Protein AF-A0A7S2JBZ0-F1 (afdb_monomer_lite)

Organism: NCBI:txid156173

Foldseek 3Di:
DVVQLVCLLPDDLQDQDFQQQFDQQPDAQFRAHPPPGRDRLCVQWWDTQDSDPDPPDPPDDDDDPDDDPDDDDVCLQLQVCQVCPPPPVNLVVLQSSLVSCVNGTDTDNVLLVVLCVPLLVVQLVFQEEEEEAEADEQVVLCSFNNSDGDDLVLSLLLVVLVQVVSCVVVVHHHAAYEYDYQAPCNVVSVCVSAVDPPHHHYDYDPPAHHFNFYADPVRHTGGLRGDDPPHPRHCYSVVVSSLLSSLCSNLSHQEYEYTRDPSVSSSCSNHSNHHYDYSVVSSPPDDPPPPDPPDDDDDDDDDDDDDDCVVVVVVVVVDDDDDDDDPVPDDPDPPDDDPDDD

pLDDT: mean 78.39, std 23.47, range [25.41, 98.88]

Secondary structure (DSSP, 8-state):
-HHHHHHHHHS-TT-------B--S--SSS----S-TT-BHHHHHB------TT----S-PPPPS---S----GGGSHHHHHHHTT-HHHHHHHHHHHHHHHHH--B--HHHHHHIIIIIHHHHHS-EEEEEEPPP-HHHHHTSTTS----HHHHHHHHHHHHHHHHHHHTS---EEEEEESBSSHHHHHHHHH-SSSSPEEEE-TT---B--SB-TTS-B--TTS-BTTB-----HHHHHHHHHHHHHHHTSSEEEE-S-HHHHHHHHH-TTSEEEEHHHHHSS--S-S------------------THHHHHHHHTSS------TT---S---PPP----

Sequence (342 aa):
FLVVLDTLLMAPPETEVQVDWRLFGNEGHFGYRPAMPGECVWRSLFAPVVRRPDDTSPSDPEPPAYVNVERFNMLLAPRFRWLARGSASIEAQRADYHHVFTTHVRVIHPGIEEALHGLGGTLRAGLSLGVHKRVWNPGTAEYQGSRSLPTCEGYIEAARRAIKRLEARCARKVTNLFLATDDAAAPAAFQRAFGGTDGPRLHVRPNVSRATGGLNADGTLNEVHVASPHNPYTCGLQGAVDVVADALLLAACTALVHADSNVTSAASYANPKLEMMHVVDLLAVDPPSVGSAVACLPSHQESVLASSPLASAAAAVAARSAVRLPAWYVQPGYMAGERDGG

Structure (mmCIF, N/CA/C/O backbone):
data_AF-A0A7S2JBZ0-F1
#
_entry.id   AF-A0A7S2JBZ0-F1
#
loop_
_atom_site.group_PDB
_atom_site.id
_atom_site.type_symbol
_atom_site.label_atom_id
_atom_site.label_alt_id
_atom_site.label_comp_id
_atom_site.label_asym_id
_atom_site.label_entity_id
_atom_site.label_seq_id
_atom_site.pdbx_PDB_ins_code
_atom_site.Cartn_x
_atom_site.Cartn_y
_atom_site.Cartn_z
_atom_site.occupancy
_atom_site.B_iso_or_equiv
_atom_site.auth_seq_id
_atom_site.auth_comp_id
_atom_site.auth_asym_id
_atom_site.auth_atom_id
_atom_site.pdbx_PDB_model_num
ATOM 1 N N . PHE A 1 1 ? 4.702 -3.026 -11.424 1.00 85.81 1 PHE A N 1
ATOM 2 C CA . PHE A 1 1 ? 3.574 -3.836 -10.901 1.00 85.81 1 PHE A CA 1
ATOM 3 C C . PHE A 1 1 ? 2.222 -3.441 -11.503 1.00 85.81 1 PHE A C 1
ATOM 5 O O . PHE A 1 1 ? 1.720 -4.199 -12.315 1.00 85.81 1 PHE A O 1
ATOM 12 N N . LEU A 1 2 ? 1.638 -2.274 -11.183 1.00 89.12 2 LEU A N 1
ATOM 13 C CA . LEU A 1 2 ? 0.292 -1.904 -11.676 1.00 89.12 2 LEU A CA 1
ATOM 14 C C . LEU A 1 2 ? 0.176 -1.884 -13.211 1.00 89.12 2 LEU A C 1
ATOM 16 O O . LEU A 1 2 ? -0.799 -2.387 -13.751 1.00 89.12 2 LEU A O 1
ATOM 20 N N . VAL A 1 3 ? 1.202 -1.388 -13.912 1.00 87.06 3 VAL A N 1
ATOM 21 C CA . VAL A 1 3 ? 1.268 -1.413 -15.388 1.00 87.06 3 VAL A CA 1
ATOM 22 C C . VAL A 1 3 ? 1.256 -2.842 -15.947 1.00 87.06 3 VAL A C 1
ATOM 24 O O . VAL A 1 3 ? 0.674 -3.089 -17.000 1.00 87.06 3 VAL A O 1
ATOM 27 N N . VAL A 1 4 ? 1.852 -3.803 -15.232 1.00 88.38 4 VAL A N 1
ATOM 28 C CA . VAL A 1 4 ? 1.833 -5.218 -15.634 1.00 88.38 4 VAL A CA 1
ATOM 29 C C . VAL A 1 4 ? 0.419 -5.775 -15.510 1.00 88.38 4 VAL A C 1
ATOM 31 O O . VAL A 1 4 ? -0.061 -6.395 -16.451 1.00 88.38 4 VAL A O 1
ATOM 34 N N . LEU A 1 5 ? -0.280 -5.493 -14.403 1.00 91.25 5 LEU A N 1
ATOM 35 C CA . LEU A 1 5 ? -1.684 -5.886 -14.249 1.00 91.25 5 LEU A CA 1
ATOM 36 C C . LEU A 1 5 ? -2.570 -5.270 -15.340 1.00 91.25 5 LEU A C 1
ATOM 38 O O . LEU A 1 5 ? -3.409 -5.964 -15.900 1.00 91.25 5 LEU A O 1
ATOM 42 N N . ASP A 1 6 ? -2.357 -3.996 -15.679 1.00 90.75 6 ASP A N 1
ATOM 43 C CA . ASP A 1 6 ? -3.087 -3.318 -16.759 1.00 90.75 6 ASP A CA 1
ATOM 44 C C . ASP A 1 6 ? -2.832 -3.932 -18.131 1.00 90.75 6 ASP A C 1
ATOM 46 O O . ASP A 1 6 ? -3.761 -4.155 -18.904 1.00 90.75 6 ASP A O 1
ATOM 50 N N . THR A 1 7 ? -1.574 -4.259 -18.415 1.00 88.62 7 THR A N 1
ATOM 51 C CA . THR A 1 7 ? -1.201 -4.916 -19.666 1.00 88.62 7 THR A CA 1
ATOM 52 C C . THR A 1 7 ? -1.840 -6.297 -19.759 1.00 88.62 7 THR A C 1
ATOM 54 O O . THR A 1 7 ? -2.438 -6.620 -20.780 1.00 88.62 7 THR A O 1
ATOM 57 N N . LEU A 1 8 ? -1.783 -7.088 -18.685 1.00 89.69 8 LEU A N 1
ATOM 58 C CA . LEU A 1 8 ? -2.356 -8.434 -18.649 1.00 89.69 8 LEU A CA 1
ATOM 59 C C . LEU A 1 8 ? -3.883 -8.446 -18.740 1.00 89.69 8 LEU A C 1
ATOM 61 O O . LEU A 1 8 ? -4.427 -9.349 -19.367 1.00 89.69 8 LEU A O 1
ATOM 65 N N . LEU A 1 9 ? -4.557 -7.464 -18.132 1.00 91.19 9 LEU A N 1
ATOM 66 C CA . LEU A 1 9 ? -6.014 -7.322 -18.201 1.00 91.19 9 LEU A CA 1
ATOM 67 C C . LEU A 1 9 ? -6.499 -7.061 -19.632 1.00 91.19 9 LEU A C 1
ATOM 69 O O . LEU A 1 9 ? -7.588 -7.480 -20.010 1.00 91.19 9 LEU A O 1
ATOM 73 N N . MET A 1 10 ? -5.695 -6.346 -20.415 1.00 89.06 10 MET A N 1
ATOM 74 C CA . MET A 1 10 ? -6.067 -5.875 -21.749 1.00 89.06 10 MET A CA 1
ATOM 75 C C . MET A 1 10 ? -5.518 -6.758 -22.871 1.00 89.06 10 MET A C 1
ATOM 77 O O . MET A 1 10 ? -5.966 -6.641 -24.010 1.00 89.06 10 MET A O 1
ATOM 81 N N . ALA A 1 11 ? -4.538 -7.606 -22.568 1.00 87.31 11 ALA A N 1
ATOM 82 C CA . ALA A 1 11 ? -3.983 -8.560 -23.511 1.00 87.31 11 ALA A CA 1
ATOM 83 C C . ALA A 1 11 ? -4.939 -9.753 -23.700 1.00 87.31 11 ALA A C 1
ATOM 85 O O . ALA A 1 11 ? -5.449 -10.277 -22.703 1.00 87.31 11 ALA A O 1
ATOM 86 N N . PRO A 1 12 ? -5.139 -10.240 -24.940 1.00 86.38 12 PRO A N 1
ATOM 87 C CA . PRO A 1 12 ? -5.837 -11.500 -25.183 1.00 86.38 12 PRO A CA 1
ATOM 88 C C . PRO A 1 12 ? -5.267 -12.644 -24.320 1.00 86.38 12 PRO A C 1
ATOM 90 O O . PRO A 1 12 ? -4.052 -12.658 -24.091 1.00 86.38 12 PRO A O 1
ATOM 93 N N . PRO A 1 13 ? -6.082 -13.594 -23.823 1.00 80.44 13 PRO A N 1
ATOM 94 C CA . PRO A 1 13 ? -5.632 -14.662 -22.920 1.00 80.44 13 PRO A CA 1
ATOM 95 C C . PRO A 1 13 ? -4.454 -15.497 -23.440 1.00 80.44 13 PRO A C 1
ATOM 97 O O . PRO A 1 13 ? -3.622 -15.945 -22.662 1.00 80.44 13 PRO A O 1
ATOM 100 N N . GLU A 1 14 ? -4.355 -15.675 -24.750 1.00 79.56 14 GLU A N 1
ATOM 101 C CA . GLU A 1 14 ? -3.305 -16.415 -25.449 1.00 79.56 14 GLU A CA 1
ATOM 102 C C . GLU A 1 14 ? -1.998 -15.626 -25.626 1.00 79.56 14 GLU A C 1
ATOM 104 O O . GLU A 1 14 ? -0.985 -16.194 -26.028 1.00 79.56 14 GLU A O 1
ATOM 109 N N . THR A 1 15 ? -2.006 -14.323 -25.327 1.00 82.50 15 THR A N 1
ATOM 110 C CA . THR A 1 15 ? -0.831 -13.461 -25.498 1.00 82.50 15 THR A CA 1
ATOM 111 C C . THR A 1 15 ? 0.235 -13.816 -24.475 1.00 82.50 15 THR A C 1
ATOM 113 O O . THR A 1 15 ? -0.013 -13.765 -23.267 1.00 82.50 15 THR A O 1
ATOM 116 N N . GLU A 1 16 ? 1.430 -14.131 -24.961 1.00 79.12 16 GLU A N 1
ATOM 117 C CA . GLU A 1 16 ? 2.622 -14.284 -24.138 1.00 79.12 16 GLU A CA 1
ATOM 118 C C . GLU A 1 16 ? 3.106 -12.907 -23.673 1.00 79.12 16 GLU A C 1
ATOM 120 O O . GLU A 1 16 ? 3.222 -11.973 -24.468 1.00 79.12 16 GLU A O 1
ATOM 125 N N . VAL A 1 17 ? 3.343 -12.754 -22.368 1.00 82.00 17 VAL A N 1
ATOM 126 C CA . VAL A 1 17 ? 3.736 -11.471 -21.778 1.00 82.00 17 VAL A CA 1
ATOM 127 C C . VAL A 1 17 ? 5.053 -11.634 -21.045 1.00 82.00 17 VAL A C 1
ATOM 129 O O . VAL A 1 17 ? 5.121 -12.238 -19.976 1.00 82.00 17 VAL A O 1
ATOM 132 N N . GLN A 1 18 ? 6.094 -11.012 -21.587 1.00 81.38 18 GLN A N 1
ATOM 133 C CA . GLN A 1 18 ? 7.369 -10.864 -20.906 1.00 81.38 18 GLN A CA 1
ATOM 134 C C . GLN A 1 18 ? 7.400 -9.540 -20.142 1.00 81.38 18 GLN A C 1
ATOM 136 O O . GLN A 1 18 ? 7.164 -8.470 -20.701 1.00 81.38 18 GLN A O 1
ATOM 141 N N . VAL A 1 19 ? 7.731 -9.606 -18.852 1.00 82.25 19 VAL A N 1
ATOM 142 C CA . VAL A 1 19 ? 7.983 -8.411 -18.041 1.00 82.25 19 VAL A CA 1
ATOM 143 C C . VAL A 1 19 ? 9.483 -8.191 -17.954 1.00 82.25 19 VAL A C 1
ATOM 145 O O . VAL A 1 19 ? 10.186 -8.966 -17.302 1.00 82.25 19 VAL A O 1
ATOM 148 N N . ASP A 1 20 ? 9.958 -7.123 -18.590 1.00 77.19 20 ASP A N 1
ATOM 149 C CA . ASP A 1 20 ? 11.357 -6.703 -18.534 1.00 77.19 20 ASP A CA 1
ATOM 150 C C . ASP A 1 20 ? 11.499 -5.394 -17.751 1.00 77.19 20 ASP A C 1
ATOM 152 O O . ASP A 1 20 ? 11.712 -4.316 -18.299 1.00 77.19 20 ASP A O 1
ATOM 156 N N . TRP A 1 21 ? 11.317 -5.477 -16.431 1.00 79.44 21 TRP A N 1
ATOM 157 C CA . TRP A 1 21 ? 11.507 -4.334 -15.538 1.00 79.44 21 TRP A CA 1
ATOM 158 C C . TRP A 1 21 ? 12.975 -4.238 -15.125 1.00 79.44 21 TRP A C 1
ATOM 160 O O . TRP A 1 21 ? 13.336 -4.606 -14.005 1.00 79.44 21 TRP A O 1
ATOM 170 N N . ARG A 1 22 ? 13.820 -3.789 -16.054 1.00 76.12 22 ARG A N 1
ATOM 171 C CA . ARG A 1 22 ? 15.253 -3.606 -15.807 1.00 76.12 22 ARG A CA 1
ATOM 172 C C . ARG A 1 22 ? 15.562 -2.261 -15.185 1.00 76.12 22 ARG A C 1
ATOM 174 O O . ARG A 1 22 ? 14.912 -1.266 -15.492 1.00 76.12 22 ARG A O 1
ATOM 181 N N . LEU A 1 23 ? 16.586 -2.273 -14.342 1.00 70.62 23 LEU A N 1
ATOM 182 C CA . LEU A 1 23 ? 17.181 -1.070 -13.788 1.00 70.62 23 LEU A CA 1
ATOM 183 C C . LEU A 1 23 ? 18.272 -0.550 -14.726 1.00 70.62 23 LEU A C 1
ATOM 185 O O . LEU A 1 23 ? 19.221 -1.270 -15.053 1.00 70.62 23 LEU A O 1
ATOM 189 N N . PHE A 1 24 ? 18.114 0.694 -15.159 1.00 66.81 24 PHE A N 1
ATOM 190 C CA . PHE A 1 24 ? 19.025 1.441 -16.022 1.00 66.81 24 PHE A CA 1
ATOM 191 C C . PHE A 1 24 ? 19.959 2.358 -15.218 1.00 66.81 24 PHE A C 1
ATOM 193 O O . PHE A 1 24 ? 20.985 2.788 -15.742 1.00 66.81 24 PHE A O 1
ATOM 200 N N . GLY A 1 25 ? 19.637 2.639 -13.949 1.00 64.50 25 GLY A N 1
ATOM 201 C CA . GLY A 1 25 ? 20.450 3.459 -13.043 1.00 64.50 25 GLY A CA 1
ATOM 202 C C . GLY A 1 25 ? 20.354 4.967 -13.298 1.00 64.50 25 GLY A C 1
ATOM 203 O O . GLY A 1 25 ? 21.068 5.744 -12.665 1.00 64.50 25 GLY A O 1
ATOM 204 N N . ASN A 1 26 ? 19.492 5.387 -14.225 1.00 64.69 26 ASN A N 1
ATOM 205 C CA . ASN A 1 26 ? 19.212 6.781 -14.572 1.00 64.69 26 ASN A CA 1
ATOM 206 C C . ASN A 1 26 ? 17.720 7.137 -14.413 1.00 64.69 26 ASN A C 1
ATOM 208 O O . ASN A 1 26 ? 17.249 8.130 -14.968 1.00 64.69 26 ASN A O 1
ATOM 212 N N . GLU A 1 27 ? 16.953 6.322 -13.691 1.00 66.25 27 GLU A N 1
ATOM 213 C CA . GLU A 1 27 ? 15.527 6.539 -13.488 1.00 66.25 27 GLU A CA 1
ATOM 214 C C . GLU A 1 27 ? 15.280 7.817 -12.667 1.00 66.25 27 GLU A C 1
ATOM 216 O O . GLU A 1 27 ? 15.585 7.884 -11.477 1.00 66.25 27 GLU A O 1
ATOM 221 N N . GLY A 1 28 ? 14.684 8.843 -13.285 1.00 54.78 28 GLY A N 1
ATOM 222 C CA . GLY A 1 28 ? 14.530 10.167 -12.663 1.00 54.78 28 GLY A CA 1
ATOM 223 C C . GLY A 1 28 ? 13.545 10.243 -11.486 1.00 54.78 28 GLY A C 1
ATOM 224 O O . GLY A 1 28 ? 13.716 11.069 -10.594 1.00 54.78 28 GLY A O 1
ATOM 225 N N . HIS A 1 29 ? 12.523 9.381 -11.452 1.00 55.06 29 HIS A N 1
ATOM 226 C CA . HIS A 1 29 ? 11.473 9.405 -10.415 1.00 55.06 29 HIS A CA 1
ATOM 227 C C . HIS A 1 29 ? 11.507 8.211 -9.448 1.00 55.06 29 HIS A C 1
ATOM 229 O O . HIS A 1 29 ? 10.838 8.239 -8.418 1.00 55.06 29 HIS A O 1
ATOM 235 N N . PHE A 1 30 ? 12.300 7.187 -9.763 1.00 56.38 30 PHE A N 1
ATOM 236 C CA . PHE A 1 30 ? 12.549 6.013 -8.928 1.00 56.38 30 PHE A CA 1
ATOM 237 C C . PHE A 1 30 ? 14.012 5.642 -9.095 1.00 56.38 30 PHE A C 1
ATOM 239 O O . PHE A 1 30 ? 14.325 4.690 -9.791 1.00 56.38 30 PHE A O 1
ATOM 246 N N . GLY A 1 31 ? 14.908 6.443 -8.525 1.00 48.38 31 GLY A N 1
ATOM 247 C CA . GLY A 1 31 ? 16.336 6.224 -8.698 1.00 48.38 31 GLY A CA 1
ATOM 248 C C . GLY A 1 31 ? 16.747 4.968 -7.952 1.00 48.38 31 GLY A C 1
ATOM 249 O O . GLY A 1 31 ? 16.855 4.984 -6.719 1.00 48.38 31 GLY A O 1
ATOM 250 N N . TYR A 1 32 ? 16.957 3.883 -8.691 1.00 51.44 32 TYR A N 1
ATOM 251 C CA . TYR A 1 32 ? 17.632 2.733 -8.139 1.00 51.44 32 TYR A CA 1
ATOM 252 C C . TYR A 1 32 ? 19.119 3.073 -8.071 1.00 51.44 32 TYR A C 1
ATOM 254 O O . TYR A 1 32 ? 19.666 3.670 -8.997 1.00 51.44 32 TYR A O 1
ATOM 262 N N . ARG A 1 33 ? 19.795 2.769 -6.949 1.00 49.59 33 ARG A N 1
ATOM 263 C CA . ARG A 1 33 ? 21.274 2.821 -6.892 1.00 49.59 33 ARG A CA 1
ATOM 264 C C . ARG A 1 33 ? 21.824 1.975 -8.054 1.00 49.59 33 ARG A C 1
ATOM 266 O O . ARG A 1 33 ? 21.036 1.299 -8.713 1.00 49.59 33 ARG A O 1
ATOM 273 N N . PRO A 1 34 ? 23.142 1.884 -8.287 1.00 46.97 34 PRO A N 1
ATOM 274 C CA . PRO A 1 34 ? 23.646 0.852 -9.175 1.00 46.97 34 PRO A CA 1
ATOM 275 C C . PRO A 1 34 ? 23.464 -0.525 -8.495 1.00 46.97 34 PRO A C 1
ATOM 277 O O . PRO A 1 34 ? 24.422 -1.175 -8.097 1.00 46.97 34 PRO A O 1
ATOM 280 N N . ALA A 1 35 ? 22.215 -0.980 -8.325 1.00 45.66 35 ALA A N 1
ATOM 281 C CA . ALA A 1 35 ? 21.846 -2.337 -8.656 1.00 45.66 35 ALA A CA 1
ATOM 282 C C . ALA A 1 35 ? 22.480 -2.593 -10.016 1.00 45.66 35 ALA A C 1
ATOM 284 O O . ALA A 1 35 ? 22.414 -1.724 -10.890 1.00 45.66 35 ALA A O 1
ATOM 285 N N . MET A 1 36 ? 23.200 -3.705 -10.132 1.00 53.19 36 MET A N 1
ATOM 286 C CA . MET A 1 36 ? 23.997 -3.999 -11.315 1.00 53.19 36 MET A CA 1
ATOM 287 C C . MET A 1 36 ? 23.143 -3.716 -12.558 1.00 53.19 36 MET A C 1
ATOM 289 O O . MET A 1 36 ? 22.090 -4.349 -12.690 1.00 53.19 36 MET A O 1
ATOM 293 N N . PRO A 1 37 ? 23.516 -2.724 -13.396 1.00 60.84 37 PRO A N 1
ATOM 294 C CA . PRO A 1 37 ? 22.736 -2.366 -14.568 1.00 60.84 37 PRO A CA 1
ATOM 295 C C . PRO A 1 37 ? 22.295 -3.627 -15.306 1.00 60.84 37 PRO A C 1
ATOM 297 O O . PRO A 1 37 ? 23.109 -4.512 -15.572 1.00 60.84 37 PRO A O 1
ATOM 300 N N . GLY A 1 38 ? 20.994 -3.737 -15.569 1.00 65.88 38 GLY A N 1
ATOM 301 C CA . GLY A 1 38 ? 20.408 -4.915 -16.202 1.00 65.88 38 GLY A CA 1
ATOM 302 C C . GLY A 1 38 ? 19.734 -5.932 -15.275 1.00 65.88 38 GLY A C 1
ATOM 303 O O . GLY A 1 38 ? 19.131 -6.865 -15.808 1.00 65.88 38 GLY A O 1
ATOM 304 N N . GLU A 1 39 ? 19.739 -5.780 -13.944 1.00 73.25 39 GLU A N 1
ATOM 305 C CA . GLU A 1 39 ? 18.887 -6.617 -13.080 1.00 73.25 39 GLU A CA 1
ATOM 306 C C . GLU A 1 39 ? 17.396 -6.351 -13.361 1.00 73.25 39 GLU A C 1
ATOM 308 O O . GLU A 1 39 ? 16.948 -5.203 -13.383 1.00 73.25 39 GLU A O 1
ATOM 313 N N . CYS A 1 40 ? 16.615 -7.415 -13.577 1.00 81.38 40 CYS A N 1
ATOM 314 C CA . CYS A 1 40 ? 15.173 -7.325 -13.788 1.00 81.38 40 CYS A CA 1
ATOM 315 C C . CYS A 1 40 ? 14.426 -7.484 -12.457 1.00 81.38 40 CYS A C 1
ATOM 317 O O . CYS A 1 40 ? 14.176 -8.610 -12.021 1.00 81.38 40 CYS A O 1
ATOM 319 N N . VAL A 1 41 ? 13.972 -6.373 -11.869 1.00 84.75 41 VAL A N 1
ATOM 320 C CA . VAL A 1 41 ? 13.270 -6.330 -10.572 1.00 84.75 41 VAL A CA 1
ATOM 321 C C . VAL A 1 41 ? 12.086 -7.292 -10.531 1.00 84.75 41 VAL A C 1
ATOM 323 O O . VAL A 1 41 ? 11.860 -7.952 -9.523 1.00 84.75 41 VAL A O 1
ATOM 326 N N . TRP A 1 42 ? 11.338 -7.428 -11.633 1.00 87.81 42 TRP A N 1
ATOM 327 C CA . TRP A 1 42 ? 10.213 -8.367 -11.685 1.00 87.81 42 TRP A CA 1
ATOM 328 C C . TRP A 1 42 ? 10.640 -9.806 -11.388 1.00 87.81 42 TRP A C 1
ATOM 330 O O . TRP A 1 42 ? 10.012 -10.457 -10.561 1.00 87.81 42 TRP A O 1
ATOM 340 N N . ARG A 1 43 ? 11.717 -10.283 -12.023 1.00 88.00 43 ARG A N 1
ATOM 341 C CA . ARG A 1 43 ? 12.207 -11.662 -11.885 1.00 88.00 43 ARG A CA 1
ATOM 342 C C . ARG A 1 43 ? 12.789 -11.930 -10.499 1.00 88.00 43 ARG A C 1
ATOM 344 O O . ARG A 1 43 ? 12.798 -13.074 -10.070 1.00 88.00 43 ARG A O 1
ATOM 351 N N . SER A 1 44 ? 13.233 -10.889 -9.797 1.00 89.31 44 SER A N 1
ATOM 352 C CA . SER A 1 44 ? 13.687 -10.998 -8.409 1.00 89.31 44 SER A CA 1
ATOM 353 C C . SER A 1 44 ? 12.517 -11.092 -7.414 1.00 89.31 44 SER A C 1
ATOM 355 O O . SER A 1 44 ? 12.704 -11.561 -6.296 1.00 89.31 44 SER A O 1
ATOM 357 N N . LEU A 1 45 ? 11.307 -10.656 -7.791 1.00 92.50 45 LEU A N 1
ATOM 358 C CA . LEU A 1 45 ? 10.149 -10.569 -6.888 1.00 92.50 45 LEU A CA 1
ATOM 359 C C . LEU A 1 45 ? 9.055 -11.603 -7.177 1.00 92.50 45 LEU A C 1
ATOM 361 O O . LEU A 1 45 ? 8.399 -12.098 -6.254 1.00 92.50 45 LEU A O 1
ATOM 365 N N . PHE A 1 46 ? 8.846 -11.913 -8.454 1.00 93.00 46 PHE A N 1
ATOM 366 C CA . PHE A 1 46 ? 7.719 -12.688 -8.951 1.00 93.00 46 PHE A CA 1
ATOM 367 C C . PHE A 1 46 ? 8.176 -13.779 -9.915 1.00 93.00 46 PHE A C 1
ATOM 369 O O . PHE A 1 46 ? 9.158 -13.623 -10.643 1.00 93.00 46 PHE A O 1
ATOM 376 N N . ALA A 1 47 ? 7.409 -14.867 -9.968 1.00 90.44 47 ALA A N 1
ATOM 377 C CA . ALA A 1 47 ? 7.551 -15.850 -11.027 1.00 90.44 47 ALA A CA 1
ATOM 378 C C . ALA A 1 47 ? 7.336 -15.172 -12.396 1.00 90.44 47 ALA A C 1
ATOM 380 O O . ALA A 1 47 ? 6.586 -14.186 -12.493 1.00 90.44 47 ALA A O 1
ATOM 381 N N . PRO A 1 48 ? 7.964 -15.683 -13.470 1.00 84.31 48 PRO A N 1
ATOM 382 C CA . PRO A 1 48 ? 7.662 -15.219 -14.814 1.00 84.31 48 PRO A CA 1
ATOM 383 C C . PRO A 1 48 ? 6.160 -15.333 -15.093 1.00 84.31 48 PRO A C 1
ATOM 385 O O . PRO A 1 48 ? 5.494 -16.260 -14.622 1.00 84.31 48 PRO A O 1
ATOM 388 N N . VAL A 1 49 ? 5.622 -14.384 -15.859 1.00 81.19 49 VAL A N 1
ATOM 389 C CA . VAL A 1 49 ? 4.218 -14.422 -16.278 1.00 81.19 49 VAL A CA 1
ATOM 390 C C . VAL A 1 49 ? 4.093 -15.421 -17.427 1.00 81.19 49 VAL A C 1
ATOM 392 O O . VAL A 1 49 ? 3.997 -15.055 -18.591 1.00 81.19 49 VAL A O 1
ATOM 395 N N . VAL A 1 50 ? 4.175 -16.711 -17.107 1.00 63.88 50 VAL A N 1
ATOM 396 C CA . VAL A 1 50 ? 4.134 -17.773 -18.113 1.00 63.88 50 VAL A CA 1
ATOM 397 C C . VAL A 1 50 ? 2.683 -18.072 -18.474 1.00 63.88 50 VAL A C 1
ATOM 399 O O . VAL A 1 50 ? 1.873 -18.396 -17.603 1.00 63.88 50 VAL A O 1
ATOM 402 N N . ARG A 1 51 ? 2.354 -17.991 -19.767 1.00 57.50 51 ARG A N 1
ATOM 403 C CA . ARG A 1 51 ? 1.081 -18.491 -20.317 1.00 57.50 51 ARG A CA 1
ATOM 404 C C . ARG A 1 51 ? 1.232 -19.779 -21.146 1.00 57.50 51 ARG A C 1
ATOM 406 O O . ARG A 1 51 ? 0.237 -20.256 -21.682 1.00 57.50 51 ARG A O 1
ATOM 413 N N . ARG A 1 52 ? 2.430 -20.385 -21.212 1.00 47.31 52 ARG A N 1
ATOM 414 C CA . ARG A 1 52 ? 2.685 -21.674 -21.887 1.00 47.31 52 ARG A CA 1
ATOM 415 C C . ARG A 1 52 ? 3.163 -22.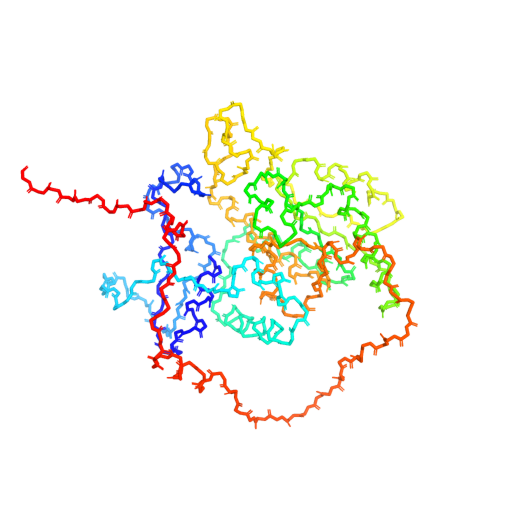782 -20.926 1.00 47.31 52 ARG A C 1
ATOM 417 O O . ARG A 1 52 ? 4.083 -22.542 -20.155 1.00 47.31 52 ARG A O 1
ATOM 424 N N . PRO A 1 53 ? 2.586 -23.997 -20.973 1.00 42.34 53 PRO A N 1
ATOM 425 C CA . PRO A 1 53 ? 2.984 -25.110 -20.100 1.00 42.34 53 PRO A CA 1
ATOM 426 C C . PRO A 1 53 ? 4.425 -25.624 -20.281 1.00 42.34 53 PRO A C 1
ATOM 428 O O . PRO A 1 53 ? 4.952 -26.214 -19.344 1.00 42.34 53 PRO A O 1
ATOM 431 N N . ASP A 1 54 ? 5.068 -25.376 -21.430 1.00 46.25 54 ASP A N 1
ATOM 432 C CA . ASP A 1 54 ? 6.282 -26.103 -21.855 1.00 46.25 54 ASP A CA 1
ATOM 433 C C . ASP A 1 54 ? 7.528 -25.219 -22.070 1.00 46.25 54 ASP A C 1
ATOM 435 O O . ASP A 1 54 ? 8.440 -25.575 -22.817 1.00 46.25 54 ASP A O 1
ATOM 439 N N . ASP A 1 55 ? 7.596 -24.051 -21.433 1.00 45.00 55 ASP A N 1
ATOM 440 C CA . ASP A 1 55 ? 8.654 -23.072 -21.705 1.00 45.00 55 ASP A CA 1
ATOM 441 C C . ASP A 1 55 ? 9.951 -23.358 -20.918 1.00 45.00 55 ASP A C 1
ATOM 443 O O . ASP A 1 55 ? 10.311 -22.681 -19.954 1.00 45.00 55 ASP A O 1
ATOM 447 N N . THR A 1 56 ? 10.637 -24.441 -21.297 1.00 43.88 56 THR A N 1
ATOM 448 C CA . THR A 1 56 ? 11.970 -24.819 -20.794 1.00 43.88 56 THR A CA 1
ATOM 449 C C . THR A 1 56 ? 13.107 -24.442 -21.746 1.00 43.88 56 THR A C 1
ATOM 451 O O . THR A 1 56 ? 14.244 -24.841 -21.499 1.00 43.88 56 THR A O 1
ATOM 454 N N . SER A 1 57 ? 12.848 -23.730 -22.849 1.00 43.53 57 SER A N 1
ATOM 455 C CA . SER A 1 57 ? 13.891 -23.469 -23.849 1.00 43.53 57 SER A CA 1
ATOM 456 C C . SER A 1 57 ? 14.656 -22.171 -23.555 1.00 43.53 57 SER A C 1
ATOM 458 O O . SER A 1 57 ? 14.073 -21.093 -23.621 1.00 43.53 57 SER A O 1
ATOM 460 N N . PRO A 1 58 ? 15.977 -22.227 -23.299 1.00 44.84 58 PRO A N 1
ATOM 461 C CA . PRO A 1 58 ? 16.840 -21.056 -23.148 1.00 44.84 58 PRO A CA 1
ATOM 462 C C . PRO A 1 58 ? 17.267 -20.470 -24.510 1.00 44.84 58 PRO A C 1
ATOM 464 O O . PRO A 1 58 ? 18.375 -19.955 -24.639 1.00 44.84 58 PRO A O 1
ATOM 467 N N . SER A 1 59 ? 16.440 -20.603 -25.550 1.00 49.81 59 SER A N 1
ATOM 468 C CA . SER A 1 59 ? 16.696 -19.993 -26.858 1.00 49.81 59 SER A CA 1
ATOM 469 C C . SER A 1 59 ? 16.405 -18.497 -26.795 1.00 49.81 59 SER A C 1
ATOM 471 O O . SER A 1 59 ? 15.420 -18.101 -26.174 1.00 49.81 59 SER A O 1
ATOM 473 N N . ASP A 1 60 ? 17.265 -17.689 -27.423 1.00 51.94 60 ASP A N 1
ATOM 474 C CA . ASP A 1 60 ? 17.137 -16.230 -27.482 1.00 51.94 60 ASP A CA 1
ATOM 475 C C . ASP A 1 60 ? 15.679 -15.818 -27.742 1.00 51.94 60 ASP A C 1
ATOM 477 O O . ASP A 1 60 ? 15.088 -16.293 -28.718 1.00 51.94 60 ASP A O 1
ATOM 481 N N . PRO A 1 61 ? 15.071 -14.989 -26.871 1.00 58.66 61 PRO A N 1
ATOM 482 C CA . PRO A 1 61 ? 13.677 -14.615 -27.030 1.00 58.66 61 PRO A CA 1
ATOM 483 C C . PRO A 1 61 ? 13.515 -13.909 -28.374 1.00 58.66 61 PRO A C 1
ATOM 485 O O . PRO A 1 61 ? 14.246 -12.959 -28.675 1.00 58.66 61 PRO A O 1
ATOM 488 N N . GLU A 1 62 ? 12.559 -14.374 -29.182 1.00 62.44 62 GLU A N 1
ATOM 489 C CA . GLU A 1 62 ? 12.144 -13.641 -30.373 1.00 62.44 62 GLU A CA 1
ATOM 490 C C . GLU A 1 62 ? 11.833 -12.186 -29.983 1.00 62.44 62 GLU A C 1
ATOM 492 O O . GLU A 1 62 ? 11.309 -11.930 -28.890 1.00 62.44 62 GLU A O 1
ATOM 497 N N . PRO A 1 63 ? 12.174 -11.204 -30.838 1.00 65.00 63 PRO A N 1
ATOM 498 C CA . PRO A 1 63 ? 11.897 -9.811 -30.535 1.00 65.00 63 PRO A CA 1
ATOM 499 C C . PRO A 1 63 ? 10.395 -9.635 -30.264 1.00 65.00 63 PRO A C 1
ATOM 501 O O . PRO A 1 63 ? 9.571 -10.160 -31.019 1.00 65.00 63 PRO A O 1
ATOM 504 N N . PRO A 1 64 ? 10.012 -8.906 -29.201 1.00 72.94 64 PRO A N 1
ATOM 505 C CA . PRO A 1 64 ? 8.614 -8.785 -28.826 1.00 72.94 64 PRO A CA 1
ATOM 506 C C . PRO A 1 64 ? 7.819 -8.137 -29.961 1.00 72.94 64 PRO A C 1
ATOM 508 O O . PRO A 1 64 ? 8.200 -7.087 -30.478 1.00 72.94 64 PRO A O 1
ATOM 511 N N . ALA A 1 65 ? 6.671 -8.727 -30.303 1.00 71.25 65 ALA A N 1
ATOM 512 C CA . ALA A 1 65 ? 5.765 -8.171 -31.310 1.00 71.25 65 ALA A CA 1
ATOM 513 C C . ALA A 1 65 ? 5.236 -6.773 -30.925 1.00 71.25 65 ALA A C 1
ATOM 515 O O . ALA A 1 65 ? 4.857 -5.984 -31.789 1.00 71.25 65 ALA A O 1
ATOM 516 N N . TYR A 1 66 ? 5.208 -6.462 -29.624 1.00 77.94 66 TYR A N 1
ATOM 517 C CA . TYR A 1 66 ? 4.821 -5.164 -29.085 1.00 77.94 66 TYR A CA 1
ATOM 518 C C . TYR A 1 66 ? 5.538 -4.889 -27.759 1.00 77.94 66 TYR A C 1
ATOM 520 O O . TYR A 1 66 ? 5.580 -5.748 -26.879 1.00 77.94 66 TYR A O 1
ATOM 528 N N . VAL A 1 67 ? 6.053 -3.668 -27.594 1.00 76.50 67 VAL A N 1
ATOM 529 C CA . VAL A 1 67 ? 6.657 -3.200 -26.340 1.00 76.50 67 VAL A CA 1
ATOM 530 C C . VAL A 1 67 ? 5.757 -2.139 -25.728 1.00 76.50 67 VAL A C 1
ATOM 532 O O . VAL A 1 67 ? 5.584 -1.051 -26.278 1.00 76.50 67 VAL A O 1
ATOM 535 N N . ASN A 1 68 ? 5.200 -2.448 -24.561 1.00 75.62 68 ASN A N 1
ATOM 536 C CA . ASN A 1 68 ? 4.453 -1.478 -23.778 1.00 75.62 68 ASN A CA 1
ATOM 537 C C . ASN A 1 68 ? 5.405 -0.703 -22.861 1.00 75.62 68 ASN A C 1
ATOM 539 O O . ASN A 1 68 ? 5.719 -1.165 -21.765 1.00 75.62 68 ASN A O 1
ATOM 543 N N . VAL A 1 69 ? 5.873 0.457 -23.323 1.00 68.62 69 VAL A N 1
ATOM 544 C CA . VAL A 1 69 ? 6.774 1.318 -22.541 1.00 68.62 69 VAL A CA 1
ATOM 545 C C . VAL A 1 69 ? 5.993 2.221 -21.584 1.00 68.62 69 VAL A C 1
ATOM 547 O O . VAL A 1 69 ? 6.380 2.381 -20.430 1.00 68.62 69 VAL A O 1
ATOM 550 N N . GLU A 1 70 ? 4.860 2.771 -22.034 1.00 63.38 70 GLU A N 1
ATOM 551 C CA . GLU A 1 70 ? 4.092 3.776 -21.292 1.00 63.38 70 GLU A CA 1
ATOM 552 C C . GLU A 1 70 ? 2.592 3.677 -21.603 1.00 63.38 70 GLU A C 1
ATOM 554 O O . GLU A 1 70 ? 2.038 4.413 -22.421 1.00 63.38 70 GLU A O 1
ATOM 559 N N . ARG A 1 71 ? 1.891 2.763 -20.927 1.00 67.81 71 ARG A N 1
ATOM 560 C CA . ARG A 1 71 ? 0.426 2.746 -20.959 1.00 67.81 71 ARG A CA 1
ATOM 561 C C . ARG A 1 71 ? -0.137 3.591 -19.828 1.00 67.81 71 ARG A C 1
ATOM 563 O O . ARG A 1 71 ? -0.035 3.243 -18.652 1.00 67.81 71 ARG A O 1
ATOM 570 N N . PHE A 1 72 ? -0.791 4.685 -20.203 1.00 68.56 72 PHE A N 1
ATOM 571 C CA . PHE A 1 72 ? -1.561 5.503 -19.279 1.00 68.56 72 PHE A CA 1
ATOM 572 C C . PHE A 1 72 ? -2.995 4.980 -19.172 1.00 68.56 72 PHE A C 1
ATOM 574 O O . PHE A 1 72 ? -3.811 5.168 -20.073 1.00 68.56 72 PHE A O 1
ATOM 581 N N . ASN A 1 73 ? -3.324 4.342 -18.050 1.00 75.50 73 ASN A N 1
ATOM 582 C CA . ASN A 1 73 ? -4.710 4.062 -17.695 1.00 75.50 73 ASN A CA 1
ATOM 583 C C . ASN A 1 73 ? -5.225 5.182 -16.784 1.00 75.50 73 ASN A C 1
ATOM 585 O O . ASN A 1 73 ? -4.761 5.332 -15.652 1.00 75.50 73 ASN A O 1
ATOM 589 N N . MET A 1 74 ? -6.215 5.946 -17.259 1.00 74.44 74 MET A N 1
ATOM 590 C CA . MET A 1 74 ? -6.820 7.033 -16.479 1.00 74.44 74 MET A CA 1
ATOM 591 C C . MET A 1 74 ? -7.358 6.553 -15.130 1.00 74.44 74 MET A C 1
ATOM 593 O O . MET A 1 74 ? -7.281 7.281 -14.153 1.00 74.44 74 MET A O 1
ATOM 597 N N . LEU A 1 75 ? -7.851 5.320 -15.039 1.00 71.50 75 LEU A N 1
ATOM 598 C CA . LEU A 1 75 ? -8.366 4.754 -13.793 1.00 71.50 75 LEU A CA 1
ATOM 599 C C . LEU A 1 75 ? -7.252 4.348 -12.816 1.00 71.50 75 LEU A C 1
ATOM 601 O O . LEU A 1 75 ? -7.516 4.159 -11.632 1.00 71.50 75 LEU A O 1
ATOM 605 N N . LEU A 1 76 ? -6.000 4.263 -13.273 1.00 78.12 76 LEU A N 1
ATOM 606 C CA . LEU A 1 76 ? -4.833 4.143 -12.397 1.00 78.12 76 LEU A CA 1
ATOM 607 C C . LEU A 1 76 ? -4.294 5.510 -11.956 1.00 78.12 76 LEU A C 1
ATOM 609 O O . LEU A 1 76 ? -3.547 5.579 -10.979 1.00 78.12 76 LEU A O 1
ATOM 613 N N . ALA A 1 77 ? -4.689 6.603 -12.618 1.00 83.44 77 ALA A N 1
ATOM 614 C CA . ALA A 1 77 ? -4.271 7.939 -12.222 1.00 83.44 77 ALA A CA 1
ATOM 615 C C . ALA A 1 77 ? -4.967 8.372 -10.910 1.00 83.44 77 ALA A C 1
ATOM 617 O O . ALA A 1 77 ? -6.200 8.371 -10.827 1.00 83.44 77 ALA A O 1
ATOM 618 N N . PRO A 1 78 ? -4.199 8.804 -9.886 1.00 83.00 78 PRO A N 1
ATOM 619 C CA . PRO A 1 78 ? -4.720 9.161 -8.563 1.00 83.00 78 PRO A CA 1
ATOM 620 C C . PRO A 1 78 ? -5.937 10.099 -8.570 1.00 83.00 78 PRO A C 1
ATOM 622 O O . PRO A 1 78 ? -6.936 9.812 -7.917 1.00 83.00 78 PRO A O 1
ATOM 625 N N . ARG A 1 79 ? -5.910 11.170 -9.375 1.00 82.94 79 ARG A N 1
ATOM 626 C CA . ARG A 1 79 ? -7.005 12.158 -9.433 1.00 82.94 79 ARG A CA 1
ATOM 627 C C . ARG A 1 79 ? -8.319 11.588 -9.966 1.00 82.94 79 ARG A C 1
ATOM 629 O O . ARG A 1 79 ? -9.382 11.983 -9.500 1.00 82.94 79 ARG A O 1
ATOM 636 N N . PHE A 1 80 ? -8.273 10.674 -10.930 1.00 84.38 80 PHE A N 1
ATOM 637 C CA . PHE A 1 80 ? -9.493 10.045 -11.436 1.00 84.38 80 PHE A CA 1
ATOM 638 C C . PHE A 1 80 ? -10.048 9.036 -10.435 1.00 84.38 80 PHE A C 1
ATOM 640 O O . PHE A 1 80 ? -11.259 8.995 -10.233 1.00 84.38 80 PHE A O 1
ATOM 647 N N . ARG A 1 81 ? -9.180 8.287 -9.741 1.00 85.56 81 ARG A N 1
ATOM 648 C CA . ARG A 1 81 ? -9.612 7.399 -8.649 1.00 85.56 81 ARG A CA 1
ATOM 649 C C . ARG A 1 81 ? -10.314 8.160 -7.540 1.00 85.56 81 ARG A C 1
ATOM 651 O O . ARG A 1 81 ? -11.371 7.729 -7.097 1.00 85.56 81 ARG A O 1
ATOM 658 N N . TRP A 1 82 ? -9.780 9.319 -7.166 1.00 87.44 82 TRP A N 1
ATOM 659 C CA . TRP A 1 82 ? -10.422 10.213 -6.211 1.00 87.44 82 TRP A CA 1
ATOM 660 C C . TRP A 1 82 ? -11.853 10.585 -6.618 1.00 87.44 82 TRP A C 1
ATOM 662 O O . TRP A 1 82 ? -12.752 10.564 -5.777 1.00 87.44 82 TRP A O 1
ATOM 672 N N . LEU A 1 83 ? -12.067 10.928 -7.894 1.00 87.88 83 LEU A N 1
ATOM 673 C CA . LEU A 1 83 ? -13.379 11.313 -8.428 1.00 87.88 83 LEU A CA 1
ATOM 674 C C . LEU A 1 83 ? -14.344 10.127 -8.538 1.00 87.88 83 LEU A C 1
ATOM 676 O O . LEU A 1 83 ? -15.546 10.300 -8.375 1.00 87.88 83 LEU A O 1
ATOM 680 N N . ALA A 1 84 ? -13.822 8.933 -8.811 1.00 87.69 84 ALA A N 1
ATOM 681 C CA . ALA A 1 84 ? -14.612 7.721 -8.992 1.00 87.69 84 ALA A CA 1
ATOM 682 C C . ALA A 1 84 ? -14.763 6.887 -7.704 1.00 87.69 84 ALA A C 1
ATOM 684 O O . ALA A 1 84 ? -15.323 5.787 -7.751 1.00 87.69 84 ALA A O 1
ATOM 685 N N . ARG A 1 85 ? -14.257 7.362 -6.558 1.00 87.62 85 ARG A N 1
ATOM 686 C CA . ARG A 1 85 ? -14.238 6.594 -5.305 1.00 87.62 85 ARG A CA 1
ATOM 687 C C . ARG A 1 85 ? -15.646 6.204 -4.853 1.00 87.62 85 ARG A C 1
ATOM 689 O O . ARG A 1 85 ? -16.572 7.006 -4.912 1.00 87.62 85 ARG A O 1
ATOM 696 N N . GLY A 1 86 ? -15.801 4.954 -4.421 1.00 84.75 86 GLY A N 1
ATOM 697 C CA . GLY A 1 86 ? -17.095 4.390 -4.024 1.00 84.75 86 GLY A CA 1
ATOM 698 C C . GLY A 1 86 ? -18.064 4.113 -5.181 1.00 84.75 86 GLY A C 1
ATOM 699 O O . GLY A 1 86 ? -19.180 3.665 -4.930 1.00 84.75 86 GLY A O 1
ATOM 700 N N . SER A 1 87 ? -17.674 4.355 -6.439 1.00 91.19 87 SER A N 1
ATOM 701 C CA . SER A 1 87 ? -18.501 3.988 -7.592 1.00 91.19 87 SER A CA 1
ATOM 702 C C . SER A 1 87 ? -18.460 2.482 -7.867 1.00 91.19 87 SER A C 1
ATOM 704 O O . SER A 1 87 ? -17.429 1.828 -7.697 1.00 91.19 87 SER A O 1
ATOM 706 N N . ALA A 1 88 ? -19.565 1.944 -8.391 1.00 91.81 88 ALA A N 1
ATOM 707 C CA . ALA A 1 88 ? -19.641 0.554 -8.846 1.00 91.81 88 ALA A CA 1
ATOM 708 C C . ALA A 1 88 ? -18.579 0.213 -9.909 1.00 91.81 88 ALA A C 1
ATOM 710 O O . ALA A 1 88 ? -18.080 -0.909 -9.936 1.00 91.81 88 ALA A O 1
ATOM 711 N N . SER A 1 89 ? -18.186 1.180 -10.746 1.00 88.50 89 SER A N 1
ATOM 712 C CA . SER A 1 89 ? -17.147 0.987 -11.763 1.00 88.50 89 SER A CA 1
ATOM 713 C C . SER A 1 89 ? -15.772 0.708 -11.151 1.00 88.50 89 SER A C 1
ATOM 715 O O . SER A 1 89 ? -15.046 -0.144 -11.657 1.00 88.50 89 SER A O 1
ATOM 717 N N . ILE A 1 90 ? -15.415 1.386 -10.052 1.00 89.81 90 ILE A N 1
ATOM 718 C CA . ILE A 1 90 ? -14.157 1.110 -9.340 1.00 89.81 90 ILE A CA 1
ATOM 719 C C . ILE A 1 90 ? -14.197 -0.272 -8.685 1.00 89.81 90 ILE A C 1
ATOM 721 O O . ILE A 1 90 ? -13.204 -0.993 -8.740 1.00 89.81 90 ILE A O 1
ATOM 725 N N . GLU A 1 91 ? -15.333 -0.682 -8.120 1.00 91.81 91 GLU A N 1
ATOM 726 C CA . GLU A 1 91 ? -15.463 -2.018 -7.524 1.00 91.81 91 GLU A CA 1
ATOM 727 C C . GLU A 1 91 ? -15.387 -3.141 -8.570 1.00 91.81 91 GLU A C 1
ATOM 729 O O . GLU A 1 91 ? -14.667 -4.119 -8.364 1.00 91.81 91 GLU A O 1
ATOM 734 N N . ALA A 1 92 ? -16.041 -2.977 -9.725 1.00 92.56 92 ALA A N 1
ATOM 735 C CA . ALA A 1 92 ? -15.922 -3.913 -10.845 1.00 92.56 92 ALA A CA 1
ATOM 736 C C . ALA A 1 92 ? -14.466 -4.025 -11.323 1.00 92.56 92 ALA A C 1
ATOM 738 O O . ALA A 1 92 ? -13.921 -5.121 -11.430 1.00 92.56 92 ALA A O 1
ATOM 739 N N . GLN A 1 93 ? -13.790 -2.886 -11.489 1.00 91.50 93 GLN A N 1
ATOM 740 C CA . GLN A 1 93 ? -12.386 -2.861 -11.883 1.00 91.50 93 GLN A CA 1
ATOM 741 C C . GLN A 1 93 ? -11.472 -3.568 -10.868 1.00 91.50 93 GLN A C 1
ATOM 743 O O . GLN A 1 93 ? -10.522 -4.249 -11.257 1.00 91.50 93 GLN A O 1
ATOM 748 N N . ARG A 1 94 ? -11.729 -3.427 -9.561 1.00 94.75 94 ARG A N 1
ATOM 749 C CA . ARG A 1 94 ? -10.966 -4.157 -8.536 1.00 94.75 94 ARG A CA 1
ATOM 750 C C . ARG A 1 94 ? -11.128 -5.665 -8.685 1.00 94.75 94 ARG A C 1
ATOM 752 O O . ARG A 1 94 ? -10.144 -6.380 -8.520 1.00 94.75 94 ARG A O 1
ATOM 759 N N . ALA A 1 95 ? -12.334 -6.142 -8.995 1.00 96.38 95 ALA A N 1
ATOM 760 C CA . ALA A 1 95 ? -12.587 -7.559 -9.238 1.00 96.38 95 ALA A CA 1
ATOM 761 C C . ALA A 1 95 ? -11.852 -8.064 -10.492 1.00 96.38 95 ALA A C 1
ATOM 763 O O . ALA A 1 95 ? -11.202 -9.109 -10.431 1.00 96.38 95 ALA A O 1
ATOM 764 N N . ASP A 1 96 ? -11.868 -7.293 -11.580 1.00 95.25 96 ASP A N 1
ATOM 765 C CA . ASP A 1 96 ? -11.161 -7.631 -12.821 1.00 95.25 96 ASP A CA 1
ATOM 766 C C . ASP A 1 96 ? -9.641 -7.721 -12.603 1.00 95.25 96 ASP A C 1
ATOM 768 O O . ASP A 1 96 ? -9.003 -8.722 -12.942 1.00 95.25 96 ASP A O 1
ATOM 772 N N . TYR A 1 97 ? -9.041 -6.720 -11.948 1.00 95.81 97 TYR A N 1
ATOM 773 C CA . TYR A 1 97 ? -7.616 -6.769 -11.615 1.00 95.81 97 TYR A CA 1
ATOM 774 C C . TYR A 1 97 ? -7.273 -7.860 -10.607 1.00 95.81 97 TYR A C 1
ATOM 776 O O . TYR A 1 97 ? -6.177 -8.415 -10.674 1.00 95.81 97 TYR A O 1
ATOM 784 N N . HIS A 1 98 ? -8.179 -8.189 -9.688 1.00 97.31 98 HIS A N 1
ATOM 785 C CA . HIS A 1 98 ? -7.978 -9.302 -8.770 1.00 97.31 98 HIS A CA 1
ATOM 786 C C . HIS A 1 98 ? -7.909 -10.641 -9.498 1.00 97.31 98 HIS A C 1
ATOM 788 O O . HIS A 1 98 ? -7.056 -11.474 -9.182 1.00 97.31 98 HIS A O 1
ATOM 794 N N . HIS A 1 99 ? -8.769 -10.843 -10.497 1.00 95.75 99 HIS A N 1
ATOM 795 C CA . HIS A 1 99 ? -8.720 -12.031 -11.337 1.00 95.75 99 HIS A CA 1
ATOM 796 C C . HIS A 1 99 ? -7.368 -12.145 -12.056 1.00 95.75 99 HIS A C 1
ATOM 798 O O . HIS A 1 99 ? -6.710 -13.183 -11.978 1.00 95.75 99 HIS A O 1
ATOM 804 N N . VAL A 1 100 ? -6.891 -11.055 -12.664 1.00 94.19 100 VAL A N 1
ATOM 805 C CA . VAL A 1 100 ? -5.566 -11.005 -13.308 1.00 94.19 100 VAL A CA 1
ATOM 806 C C . VAL A 1 100 ? -4.441 -11.267 -12.305 1.00 94.19 100 VAL A C 1
ATOM 808 O O . VAL A 1 100 ? -3.550 -12.074 -12.571 1.00 94.19 100 VAL A O 1
ATOM 811 N N . PHE A 1 101 ? -4.487 -10.617 -11.139 1.00 94.94 101 PHE A N 1
ATOM 812 C CA . PHE A 1 101 ? -3.502 -10.777 -10.073 1.00 94.94 101 PHE A CA 1
ATOM 813 C C . PHE A 1 101 ? -3.404 -12.235 -9.614 1.00 94.94 101 PHE A C 1
ATOM 815 O O . PHE A 1 101 ? -2.322 -12.808 -9.638 1.00 94.94 101 PHE A O 1
ATOM 822 N N . THR A 1 102 ? -4.526 -12.855 -9.249 1.00 95.31 102 THR A N 1
ATOM 823 C CA . THR A 1 102 ? -4.549 -14.240 -8.742 1.00 95.31 102 THR A CA 1
ATOM 824 C C . THR A 1 102 ? -4.179 -15.277 -9.798 1.00 95.31 102 THR A C 1
ATOM 826 O O . THR A 1 102 ? -3.631 -16.323 -9.458 1.00 95.31 102 THR A O 1
ATOM 829 N N . THR A 1 103 ? -4.434 -14.986 -11.074 1.00 92.56 103 THR A N 1
ATOM 830 C CA . THR A 1 103 ? -4.100 -15.891 -12.180 1.00 92.56 103 THR A CA 1
ATOM 831 C C . THR A 1 103 ? -2.614 -15.834 -12.535 1.00 92.56 103 THR A C 1
ATOM 833 O O . THR A 1 103 ? -1.999 -16.871 -12.786 1.00 92.56 103 THR A O 1
ATOM 836 N N . HIS A 1 104 ? -2.022 -14.636 -12.558 1.00 90.38 104 HIS A N 1
ATOM 837 C CA . HIS A 1 104 ? -0.713 -14.420 -13.185 1.00 90.38 104 HIS A CA 1
ATOM 838 C C . HIS A 1 104 ? 0.402 -13.989 -12.235 1.00 90.38 104 HIS A C 1
ATOM 840 O O . HIS A 1 104 ? 1.574 -14.128 -12.580 1.00 90.38 104 HIS A O 1
ATOM 846 N N . VAL A 1 105 ? 0.083 -13.456 -11.057 1.00 92.25 105 VAL A N 1
ATOM 847 C CA . VAL A 1 105 ? 1.101 -12.974 -10.122 1.00 92.25 105 VAL A CA 1
ATOM 848 C C . VAL A 1 105 ? 1.361 -14.029 -9.062 1.00 92.25 105 VAL A C 1
ATOM 850 O O . VAL A 1 105 ? 0.509 -14.329 -8.230 1.00 92.25 105 VAL A O 1
ATOM 853 N N . ARG A 1 106 ? 2.589 -14.547 -9.052 1.00 94.62 106 ARG A N 1
ATOM 854 C CA . ARG A 1 106 ? 3.101 -15.400 -7.977 1.00 94.62 106 ARG A CA 1
ATOM 855 C C . ARG A 1 106 ? 4.336 -14.746 -7.392 1.00 94.62 106 ARG A C 1
ATOM 857 O O . ARG A 1 106 ? 5.302 -14.525 -8.112 1.00 94.62 106 ARG A O 1
ATOM 864 N N . VAL A 1 107 ? 4.284 -14.400 -6.113 1.00 95.38 107 VAL A N 1
ATOM 865 C CA . VAL A 1 107 ? 5.458 -13.930 -5.370 1.00 95.38 107 VAL A CA 1
ATOM 866 C C . VAL A 1 107 ? 6.414 -15.106 -5.200 1.00 95.38 107 VAL A C 1
ATOM 868 O O . VAL A 1 107 ? 5.959 -16.197 -4.887 1.00 95.38 107 VAL A O 1
ATOM 871 N N . ILE A 1 108 ? 7.709 -14.881 -5.419 1.00 95.38 108 ILE A N 1
ATOM 872 C CA . ILE A 1 108 ? 8.761 -15.891 -5.191 1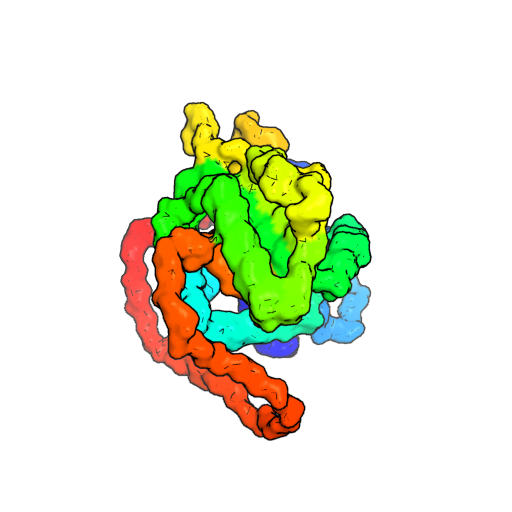.00 95.38 108 ILE A CA 1
ATOM 873 C C . ILE A 1 108 ? 9.862 -15.392 -4.254 1.00 95.38 108 ILE A C 1
ATOM 875 O O . ILE A 1 108 ? 10.764 -16.143 -3.899 1.00 95.38 108 ILE A O 1
ATOM 879 N N . HIS A 1 109 ? 9.838 -14.107 -3.892 1.00 96.06 109 HIS A N 1
ATOM 880 C CA . HIS A 1 109 ? 10.872 -13.537 -3.044 1.00 96.06 109 HIS A CA 1
ATOM 881 C C . HIS A 1 109 ? 10.670 -13.970 -1.582 1.00 96.06 109 HIS A C 1
ATO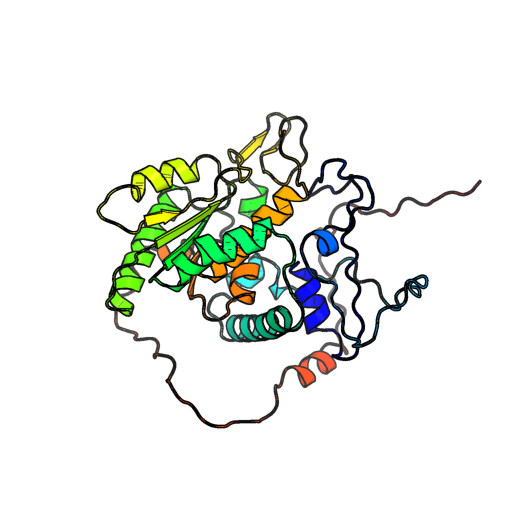M 883 O O . HIS A 1 109 ? 9.658 -13.581 -0.983 1.00 96.06 109 HIS A O 1
ATOM 889 N N . PRO A 1 110 ? 11.648 -14.653 -0.953 1.00 96.62 110 PRO A N 1
ATOM 890 C CA . PRO A 1 110 ? 11.479 -15.238 0.379 1.00 96.62 110 PRO A CA 1
ATOM 891 C C . PRO A 1 110 ? 11.083 -14.221 1.451 1.00 96.62 110 PRO A C 1
ATOM 893 O O . PRO A 1 110 ? 10.194 -14.478 2.254 1.00 96.62 110 PRO A O 1
ATOM 896 N N . GLY A 1 111 ? 11.672 -13.019 1.426 1.00 95.75 111 GLY A N 1
ATOM 897 C CA . GLY A 1 111 ? 11.344 -11.972 2.403 1.00 95.75 111 GLY A CA 1
ATOM 898 C C . GLY A 1 111 ? 9.900 -11.456 2.315 1.00 95.75 111 GLY A C 1
ATOM 899 O O . GLY A 1 111 ? 9.361 -10.962 3.303 1.00 95.75 111 GLY A O 1
ATOM 900 N N . ILE A 1 112 ? 9.251 -11.578 1.150 1.00 97.31 112 ILE A N 1
ATOM 901 C CA . ILE A 1 112 ? 7.831 -11.231 1.001 1.00 97.31 112 ILE A CA 1
ATOM 902 C C . ILE A 1 112 ? 6.979 -12.391 1.515 1.00 97.31 112 ILE A C 1
ATOM 904 O O . ILE A 1 112 ? 6.049 -12.165 2.285 1.00 97.31 112 ILE A O 1
ATOM 908 N N . GLU A 1 113 ? 7.307 -13.627 1.133 1.00 97.06 113 GLU A N 1
ATOM 909 C CA . GLU A 1 113 ? 6.600 -14.826 1.597 1.00 97.06 113 GLU A CA 1
ATOM 910 C C . GLU A 1 113 ? 6.635 -14.960 3.123 1.00 97.06 113 GLU A C 1
ATOM 912 O O . GLU A 1 113 ? 5.595 -15.174 3.743 1.00 97.06 113 GLU A O 1
ATOM 917 N N . GLU A 1 114 ? 7.796 -14.739 3.746 1.00 96.56 114 GLU A N 1
ATOM 918 C CA . GLU A 1 114 ? 7.961 -14.742 5.201 1.00 96.56 114 GLU A CA 1
ATOM 919 C C . GLU A 1 114 ? 7.045 -13.710 5.871 1.00 96.56 114 GLU A C 1
ATOM 921 O O . GLU A 1 114 ? 6.322 -14.029 6.821 1.00 96.56 114 GLU A O 1
ATOM 926 N N . ALA A 1 115 ? 7.003 -12.482 5.340 1.00 96.25 115 ALA A N 1
ATOM 927 C CA . ALA A 1 115 ? 6.126 -11.437 5.852 1.00 96.25 115 ALA A CA 1
ATOM 928 C C . ALA A 1 115 ? 4.642 -11.842 5.754 1.00 96.25 115 ALA A C 1
ATOM 930 O O . ALA A 1 115 ? 3.870 -11.612 6.691 1.00 96.25 115 ALA A O 1
ATOM 931 N N . LEU A 1 116 ? 4.240 -12.480 4.650 1.00 96.19 116 LEU A N 1
ATOM 932 C CA . LEU A 1 116 ? 2.866 -12.934 4.428 1.00 96.19 116 LEU A CA 1
ATOM 933 C C . LEU A 1 116 ? 2.480 -14.131 5.297 1.00 96.19 116 LEU A C 1
ATOM 935 O O . LEU A 1 116 ? 1.356 -14.165 5.800 1.00 96.19 116 LEU A O 1
ATOM 939 N N . HIS A 1 117 ? 3.384 -15.085 5.502 1.00 95.62 117 HIS A N 1
ATOM 940 C CA . HIS A 1 117 ? 3.137 -16.245 6.355 1.00 95.62 117 HIS A CA 1
ATOM 941 C C . HIS A 1 117 ? 3.080 -15.850 7.833 1.00 95.62 117 HIS A C 1
ATOM 943 O O . HIS A 1 117 ? 2.163 -16.264 8.539 1.00 95.62 117 HIS A O 1
ATOM 949 N N . GLY A 1 118 ? 4.001 -14.999 8.293 1.00 95.69 118 GLY A N 1
ATOM 950 C CA . GLY A 1 118 ? 4.021 -14.526 9.675 1.00 95.69 118 GLY A CA 1
ATOM 951 C C . GLY A 1 118 ? 2.926 -13.496 9.958 1.00 95.69 118 GLY A C 1
ATOM 952 O O . GLY A 1 118 ? 1.882 -13.784 10.554 1.00 95.69 118 GLY A O 1
ATOM 953 N N . LEU A 1 119 ? 3.166 -12.254 9.536 1.00 97.38 119 LEU A N 1
ATOM 954 C CA . LEU A 1 119 ? 2.268 -11.147 9.851 1.00 97.38 119 LEU A CA 1
ATOM 955 C C . LEU A 1 119 ? 0.958 -11.240 9.061 1.00 97.38 119 LEU A C 1
ATOM 957 O O . LEU A 1 119 ? -0.108 -11.028 9.633 1.00 97.38 119 LEU A O 1
ATOM 961 N N . GLY A 1 120 ? 1.003 -11.621 7.783 1.00 96.62 120 GLY A N 1
ATOM 962 C CA . GLY A 1 120 ? -0.207 -11.755 6.967 1.00 96.62 120 GLY A CA 1
ATOM 963 C C . GLY A 1 120 ? -1.204 -12.773 7.535 1.00 96.62 120 GLY A C 1
ATOM 964 O O . GLY A 1 120 ? -2.400 -12.485 7.580 1.00 96.62 120 GLY A O 1
ATOM 965 N N . GLY A 1 121 ? -0.734 -13.914 8.050 1.00 96.31 121 GLY A N 1
ATOM 966 C CA . GLY A 1 121 ? -1.576 -14.890 8.754 1.00 96.31 121 GLY A CA 1
ATOM 967 C C . GLY A 1 121 ? -2.245 -14.300 10.002 1.00 96.31 121 GLY A C 1
ATOM 968 O O . GLY A 1 121 ? -3.457 -14.432 10.184 1.00 96.31 121 GLY A O 1
ATOM 969 N N . THR A 1 122 ? -1.480 -13.557 10.808 1.00 97.62 122 THR A N 1
ATOM 970 C CA . THR A 1 122 ? -1.984 -12.849 12.001 1.00 97.62 122 THR A CA 1
ATOM 971 C C . THR A 1 122 ? -3.067 -11.824 11.643 1.00 97.62 122 THR A C 1
ATOM 973 O O . THR A 1 122 ? -4.096 -11.740 12.319 1.00 97.62 122 THR A O 1
ATOM 976 N N . LEU A 1 123 ? -2.865 -11.061 10.563 1.00 98.12 123 LEU A N 1
ATOM 977 C CA . LEU A 1 123 ? -3.822 -10.056 10.097 1.00 98.12 123 LEU A CA 1
ATOM 978 C C . LEU A 1 123 ? -5.127 -10.692 9.592 1.00 98.12 123 LEU A C 1
ATOM 980 O O . LEU A 1 123 ? -6.197 -10.167 9.898 1.00 98.12 123 LEU A O 1
ATOM 984 N N . ARG A 1 124 ? -5.071 -11.835 8.894 1.00 97.38 124 ARG A N 1
ATOM 985 C CA . ARG A 1 124 ? -6.272 -12.535 8.388 1.00 97.38 124 ARG A CA 1
ATOM 986 C C . ARG A 1 124 ? -7.072 -13.248 9.479 1.00 97.38 124 ARG A C 1
ATOM 988 O O . ARG A 1 124 ? -8.281 -13.404 9.333 1.00 97.38 124 ARG A O 1
ATOM 995 N N . ALA A 1 125 ? -6.416 -13.700 10.549 1.00 96.12 125 ALA A N 1
ATOM 996 C CA . ALA A 1 125 ? -7.076 -14.415 11.643 1.00 96.12 125 ALA A CA 1
ATOM 997 C C . ALA A 1 125 ? -7.970 -13.503 12.509 1.00 96.12 125 ALA A C 1
ATOM 999 O O . ALA A 1 125 ? -8.925 -13.968 13.136 1.00 96.12 125 ALA A O 1
ATOM 1000 N N . GLY A 1 126 ? -7.664 -12.203 12.555 1.00 95.00 126 GLY A N 1
ATOM 1001 C CA . GLY A 1 126 ? -8.371 -11.208 13.362 1.00 95.00 126 GLY A CA 1
ATOM 1002 C C . GLY A 1 126 ? -9.210 -10.221 12.549 1.00 95.00 126 GLY A C 1
ATOM 1003 O O . GLY A 1 126 ? -9.172 -10.197 11.321 1.00 95.00 126 GLY A O 1
ATOM 1004 N N . LEU A 1 127 ? -9.953 -9.361 13.254 1.00 97.94 127 LEU A N 1
ATOM 1005 C CA . LEU A 1 127 ? -10.500 -8.145 12.651 1.00 97.94 127 LEU A CA 1
ATOM 1006 C C . LEU A 1 127 ? -9.369 -7.112 12.622 1.00 97.94 127 LEU A C 1
ATOM 1008 O O . LEU A 1 127 ? -8.919 -6.663 13.678 1.00 97.94 127 LEU A O 1
ATOM 1012 N N . SER A 1 128 ? -8.888 -6.776 11.428 1.00 98.62 128 SER A N 1
ATOM 1013 C CA . SER A 1 128 ? -7.635 -6.034 11.260 1.00 98.62 128 SER A CA 1
ATOM 1014 C C . SER A 1 128 ? -7.837 -4.776 10.423 1.00 98.62 128 SER A C 1
ATOM 1016 O O . SER A 1 128 ? -8.485 -4.817 9.375 1.00 98.62 128 SER A O 1
ATOM 1018 N N . LEU A 1 129 ? -7.248 -3.666 10.867 1.00 98.81 129 LEU A N 1
ATOM 1019 C CA . LEU A 1 129 ? -7.234 -2.399 10.141 1.00 98.81 129 LEU A CA 1
ATOM 1020 C C . LEU A 1 129 ? -5.848 -2.145 9.545 1.00 98.81 129 LEU A C 1
ATOM 1022 O O . LEU A 1 129 ? -4.859 -2.081 10.268 1.00 98.81 129 LEU A O 1
ATOM 1026 N N . GLY A 1 130 ? -5.769 -1.965 8.232 1.00 98.88 130 GLY A N 1
ATOM 1027 C CA . GLY A 1 130 ? -4.595 -1.413 7.569 1.00 98.88 130 GLY A CA 1
ATOM 1028 C C . GLY A 1 130 ? -4.633 0.112 7.583 1.00 98.88 130 GLY A C 1
ATOM 1029 O O . GLY A 1 130 ? -5.694 0.717 7.440 1.00 98.88 130 GLY A O 1
ATOM 1030 N N . VAL A 1 131 ? -3.473 0.739 7.712 1.00 98.88 131 VAL A N 1
ATOM 1031 C CA . VAL A 1 131 ? -3.283 2.173 7.517 1.00 98.88 131 VAL A CA 1
ATOM 1032 C C . VAL A 1 131 ? -2.111 2.358 6.571 1.00 98.88 131 VAL A C 1
ATOM 1034 O O . VAL A 1 131 ? -1.009 1.890 6.848 1.00 98.88 131 VAL A O 1
ATOM 1037 N N . HIS A 1 132 ? -2.347 3.056 5.466 1.00 98.62 132 HIS A N 1
ATOM 1038 C CA . HIS A 1 132 ? -1.288 3.471 4.561 1.00 98.62 132 HIS A CA 1
ATOM 1039 C C . HIS A 1 132 ? -1.148 4.990 4.584 1.00 98.62 132 HIS A C 1
ATOM 1041 O O . HIS A 1 132 ? -2.002 5.707 4.054 1.00 98.62 132 HIS A O 1
ATOM 1047 N N . LYS A 1 133 ? -0.062 5.473 5.192 1.00 97.88 133 LYS A N 1
ATOM 1048 C CA . LYS A 1 133 ? 0.228 6.900 5.338 1.00 97.88 133 LYS A CA 1
ATOM 1049 C C . LYS A 1 133 ? 1.457 7.259 4.518 1.00 97.88 133 LYS A C 1
AT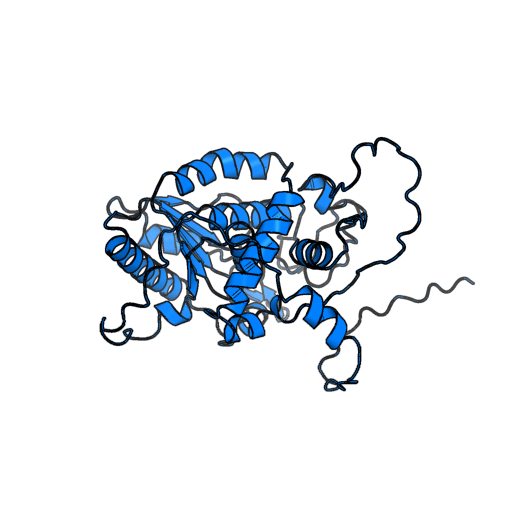OM 1051 O O . LYS A 1 133 ? 2.528 6.706 4.726 1.00 97.88 133 LYS A O 1
ATOM 1056 N N . ARG A 1 134 ? 1.296 8.217 3.606 1.00 96.12 134 ARG A N 1
ATOM 1057 C CA . ARG A 1 134 ? 2.400 8.765 2.812 1.00 96.12 134 ARG A CA 1
ATOM 1058 C C . ARG A 1 134 ? 3.067 9.928 3.528 1.00 96.12 134 ARG A C 1
ATOM 1060 O O . ARG A 1 134 ? 2.387 10.719 4.191 1.00 96.12 134 ARG A O 1
ATOM 1067 N N . VAL A 1 135 ? 4.378 10.044 3.383 1.00 95.12 135 VAL A N 1
ATOM 1068 C CA . VAL A 1 135 ? 5.152 11.214 3.781 1.00 95.12 135 VAL A CA 1
ATOM 1069 C C . VAL A 1 135 ? 4.695 12.424 2.969 1.00 95.12 135 VAL A C 1
ATOM 1071 O O . VAL A 1 135 ? 4.406 12.332 1.771 1.00 95.12 135 VAL A O 1
ATOM 1074 N N . TRP A 1 136 ? 4.563 13.565 3.639 1.00 95.06 136 TRP A N 1
ATOM 1075 C CA . TRP A 1 136 ? 4.161 14.790 2.964 1.00 95.06 136 TRP A CA 1
ATOM 1076 C C . TRP A 1 136 ? 5.342 15.372 2.190 1.00 95.06 136 TRP A C 1
ATOM 1078 O O . TRP A 1 136 ? 6.414 15.565 2.753 1.00 95.06 136 TRP A O 1
ATOM 1088 N N . ASN A 1 137 ? 5.136 15.695 0.919 1.00 92.12 137 ASN A N 1
ATOM 1089 C CA . ASN A 1 137 ? 5.949 16.622 0.139 1.00 92.12 137 ASN A CA 1
ATOM 1090 C C . ASN A 1 137 ? 5.063 17.229 -0.973 1.00 92.12 137 ASN A C 1
ATOM 1092 O O . ASN A 1 137 ? 3.945 16.745 -1.190 1.00 92.12 137 ASN A O 1
ATOM 1096 N N . PRO A 1 138 ? 5.507 18.289 -1.675 1.00 91.50 138 PRO A N 1
ATOM 1097 C CA . PRO A 1 138 ? 4.695 18.922 -2.716 1.00 91.50 138 PRO A CA 1
ATOM 1098 C C . PRO A 1 138 ? 4.249 17.958 -3.826 1.00 91.50 138 PRO A C 1
ATOM 1100 O O . PRO A 1 138 ? 3.095 18.010 -4.246 1.00 91.50 138 PRO A O 1
ATOM 1103 N N . GLY A 1 139 ? 5.121 17.032 -4.238 1.00 89.25 139 GLY A N 1
ATOM 1104 C CA . GLY A 1 139 ? 4.803 16.025 -5.249 1.00 89.25 139 GLY A CA 1
ATOM 1105 C C . GLY A 1 139 ? 3.714 15.060 -4.782 1.00 89.25 139 GLY A C 1
ATOM 1106 O O . GLY A 1 139 ? 2.695 14.900 -5.451 1.00 89.25 139 GLY A O 1
ATOM 1107 N N . THR A 1 140 ? 3.869 14.451 -3.602 1.00 88.94 140 THR A N 1
ATOM 1108 C CA . THR A 1 140 ? 2.873 13.509 -3.065 1.00 88.94 140 THR A CA 1
ATOM 1109 C C . THR A 1 140 ? 1.532 14.176 -2.790 1.00 88.94 140 THR A C 1
ATOM 1111 O O . THR A 1 140 ? 0.498 13.539 -3.010 1.00 88.94 140 THR A O 1
ATOM 1114 N N . ALA A 1 141 ? 1.535 15.445 -2.368 1.00 91.31 141 ALA A N 1
ATOM 1115 C CA . ALA A 1 141 ? 0.332 16.248 -2.194 1.00 91.31 141 ALA A CA 1
ATOM 1116 C C . ALA A 1 141 ? -0.371 16.524 -3.531 1.00 91.31 141 ALA A C 1
ATOM 1118 O O . ALA A 1 141 ? -1.587 16.370 -3.610 1.00 91.31 141 ALA A O 1
ATOM 1119 N N . GLU A 1 142 ? 0.363 16.870 -4.593 1.00 89.94 142 GLU A N 1
ATOM 1120 C CA . GLU A 1 142 ? -0.211 17.199 -5.904 1.00 89.94 142 GLU A CA 1
ATOM 1121 C C . GLU A 1 142 ? -0.980 16.032 -6.554 1.00 89.94 142 GLU A C 1
ATOM 1123 O O . GLU A 1 142 ? -1.961 16.247 -7.287 1.00 89.94 142 GLU A O 1
ATOM 1128 N N . TYR A 1 143 ? -0.555 14.801 -6.265 1.00 86.69 143 TYR A N 1
ATOM 1129 C CA . TYR A 1 143 ? -1.231 13.589 -6.723 1.00 86.69 143 TYR A CA 1
ATOM 1130 C C . TYR A 1 143 ? -2.515 13.273 -5.949 1.00 86.69 143 TYR A C 1
ATOM 1132 O O . TYR A 1 143 ? -3.324 12.490 -6.439 1.00 86.69 143 TYR A O 1
ATOM 1140 N N . GLN A 1 144 ? -2.753 13.883 -4.787 1.00 90.38 144 GLN A N 1
ATOM 1141 C CA . GLN A 1 144 ? -4.003 13.684 -4.055 1.00 90.38 144 GLN A CA 1
ATOM 1142 C C . GLN A 1 144 ? -5.137 14.480 -4.694 1.00 90.38 144 GLN A C 1
ATOM 1144 O O . GLN A 1 144 ? -4.945 15.614 -5.140 1.00 90.38 144 GLN A O 1
ATOM 1149 N N . GLY A 1 145 ? -6.353 13.935 -4.672 1.00 87.38 145 GLY A N 1
ATOM 1150 C CA . GLY A 1 145 ? -7.523 14.672 -5.150 1.00 87.38 145 GLY A CA 1
ATOM 1151 C C . GLY A 1 145 ? -7.781 15.982 -4.398 1.00 87.38 145 GLY A C 1
ATOM 1152 O O . GLY A 1 145 ? -8.171 16.974 -5.010 1.00 87.38 145 GLY A O 1
ATOM 1153 N N . SER A 1 146 ? -7.486 16.021 -3.093 1.00 86.94 146 SER A N 1
ATOM 1154 C CA . SER A 1 146 ? -7.568 17.231 -2.260 1.00 86.94 146 SER A CA 1
ATOM 1155 C C . SER A 1 146 ? -6.361 18.165 -2.387 1.00 86.94 146 SER A C 1
ATOM 1157 O O . SER A 1 146 ? -6.342 19.215 -1.748 1.00 86.94 146 SER A O 1
ATOM 1159 N N . ARG A 1 147 ? -5.336 17.787 -3.166 1.00 89.00 147 ARG A N 1
ATOM 1160 C CA . ARG A 1 147 ? -4.027 18.462 -3.232 1.00 89.00 147 ARG A CA 1
ATOM 1161 C C . ARG A 1 147 ? -3.346 18.635 -1.869 1.00 89.00 147 ARG A C 1
ATOM 1163 O O . ARG A 1 147 ? -2.586 19.574 -1.647 1.00 89.00 147 ARG A O 1
ATOM 1170 N N . SER A 1 148 ? -3.650 17.747 -0.931 1.00 90.31 148 SER A N 1
ATOM 1171 C CA . SER A 1 148 ? -3.142 17.779 0.436 1.00 90.31 148 SER A CA 1
ATOM 1172 C C . SER A 1 148 ? -3.039 16.363 0.988 1.00 90.31 148 SER A C 1
ATOM 1174 O O . SER A 1 148 ? -3.782 15.472 0.581 1.00 90.31 148 SER A O 1
ATOM 1176 N N . LEU A 1 149 ? -2.126 16.153 1.935 1.00 92.69 149 LEU A N 1
ATOM 1177 C CA . LEU A 1 149 ? -2.056 14.925 2.723 1.00 92.69 149 LEU A CA 1
ATOM 1178 C C . LEU A 1 149 ? -2.323 15.271 4.191 1.00 92.69 149 LEU A C 1
ATOM 1180 O O . LEU A 1 149 ? -1.694 16.202 4.701 1.00 92.69 149 LEU A O 1
ATOM 1184 N N . PRO A 1 150 ? -3.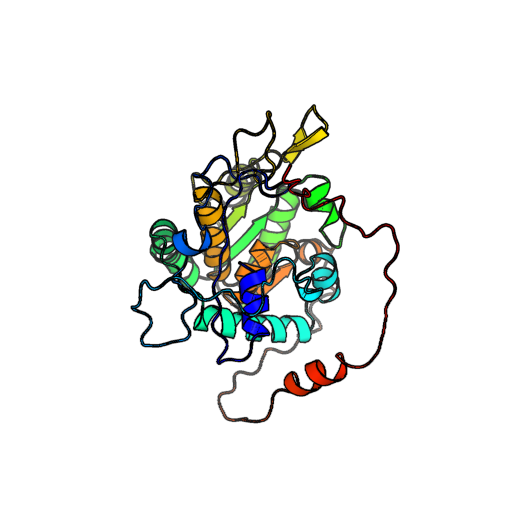217 14.543 4.882 1.00 94.94 150 PRO A N 1
ATOM 1185 C CA . PRO A 1 150 ? -3.401 14.719 6.317 1.00 94.94 150 PRO A CA 1
ATOM 1186 C C . PRO A 1 150 ? -2.118 14.443 7.110 1.00 94.94 150 PRO A C 1
ATOM 1188 O O . PRO A 1 150 ? -1.278 13.632 6.705 1.00 94.94 150 PRO A O 1
ATOM 1191 N N . THR A 1 151 ? -1.991 15.093 8.268 1.00 96.56 151 THR A N 1
ATOM 1192 C CA . THR A 1 151 ? -0.880 14.865 9.202 1.00 96.56 151 THR A CA 1
ATOM 1193 C C . THR A 1 151 ? -0.961 13.475 9.844 1.00 96.56 151 THR A C 1
ATOM 1195 O O . THR A 1 151 ? -1.962 12.764 9.705 1.00 96.56 151 THR A O 1
ATOM 1198 N N . CYS A 1 152 ? 0.079 13.077 10.585 1.00 97.81 152 CYS A N 1
ATOM 1199 C CA . CYS A 1 152 ? 0.054 11.850 11.387 1.00 97.81 152 CYS A CA 1
ATOM 1200 C C . CYS A 1 152 ? -1.148 11.815 12.341 1.00 97.81 152 CYS A C 1
ATOM 1202 O O . CYS A 1 152 ? -1.820 10.793 12.441 1.00 97.81 152 CYS A O 1
ATOM 1204 N N . GLU A 1 153 ? -1.457 12.937 12.990 1.00 98.25 153 GLU A N 1
ATOM 1205 C CA . GLU A 1 153 ? -2.591 13.089 13.903 1.00 98.25 153 GLU A CA 1
ATOM 1206 C C . GLU A 1 153 ? -3.918 12.887 13.169 1.00 98.25 153 GLU A C 1
ATOM 1208 O O . GLU A 1 153 ? -4.790 12.178 13.668 1.00 98.25 153 GLU A O 1
ATOM 1213 N N . GLY A 1 154 ? -4.046 13.433 11.954 1.00 97.62 154 GLY A N 1
ATOM 1214 C CA . GLY A 1 154 ? -5.211 13.207 11.099 1.00 97.62 154 GLY A CA 1
ATOM 1215 C C . GLY A 1 154 ? -5.394 11.730 10.741 1.00 97.62 154 GLY A C 1
ATOM 1216 O O . GLY A 1 154 ? -6.493 11.196 10.848 1.00 97.62 154 GLY A O 1
ATOM 1217 N N . TYR A 1 155 ? -4.321 11.025 10.381 1.00 98.50 155 TYR A N 1
ATOM 1218 C CA . TYR A 1 155 ? -4.389 9.583 10.117 1.00 98.50 155 TYR A CA 1
ATOM 1219 C C . TYR A 1 155 ? -4.711 8.754 11.367 1.00 98.50 155 TYR A C 1
ATOM 1221 O O . TYR A 1 155 ? -5.449 7.775 11.273 1.00 98.50 155 TYR A O 1
ATOM 1229 N N . ILE A 1 156 ? -4.191 9.138 12.535 1.00 98.62 156 ILE A N 1
ATOM 1230 C CA . ILE A 1 156 ? -4.511 8.492 13.815 1.00 98.62 156 ILE A CA 1
ATOM 1231 C C . ILE A 1 156 ? -5.996 8.676 14.145 1.00 98.62 156 ILE A C 1
ATOM 1233 O O . ILE A 1 156 ? -6.666 7.712 14.515 1.00 98.62 156 ILE A O 1
ATOM 1237 N N . GLU A 1 157 ? -6.530 9.885 13.978 1.00 98.19 157 GLU A N 1
ATOM 1238 C CA . GLU A 1 157 ? -7.952 10.162 14.189 1.00 98.19 157 GLU A CA 1
ATOM 1239 C C . GLU A 1 157 ? -8.833 9.386 13.200 1.00 98.19 157 GLU A C 1
ATOM 1241 O O . GLU A 1 157 ? -9.791 8.723 13.602 1.00 98.19 157 GLU A O 1
ATOM 1246 N N . ALA A 1 158 ? -8.464 9.365 11.918 1.00 98.19 158 ALA A N 1
ATOM 1247 C CA . ALA A 1 158 ? -9.146 8.555 10.915 1.00 98.19 158 ALA A CA 1
ATOM 1248 C C . ALA A 1 158 ? -9.123 7.059 11.276 1.00 98.19 158 ALA A C 1
ATOM 1250 O O . ALA A 1 158 ? -10.152 6.389 11.187 1.00 98.19 158 ALA A O 1
ATOM 1251 N N . ALA A 1 159 ? -7.990 6.536 11.753 1.00 98.56 159 ALA A N 1
ATOM 1252 C CA . ALA A 1 159 ? -7.880 5.154 12.210 1.00 98.56 159 ALA A CA 1
ATOM 1253 C C . ALA A 1 159 ? -8.798 4.864 13.409 1.00 98.56 159 ALA A C 1
ATOM 1255 O O . ALA A 1 159 ? -9.473 3.837 13.415 1.00 98.56 159 ALA A O 1
ATOM 1256 N N . ARG A 1 160 ? -8.911 5.774 14.388 1.00 98.25 160 ARG A N 1
ATOM 1257 C CA . ARG A 1 160 ? -9.860 5.627 15.512 1.00 98.25 160 ARG A CA 1
ATOM 1258 C C . ARG A 1 160 ? -11.308 5.558 15.036 1.00 98.25 160 ARG A C 1
ATOM 1260 O O . ARG A 1 160 ? -12.063 4.692 15.481 1.00 98.25 160 ARG A O 1
ATOM 1267 N N . ARG A 1 161 ? -11.693 6.432 14.102 1.00 97.94 161 ARG A N 1
ATOM 1268 C CA . ARG A 1 161 ? -13.038 6.433 13.505 1.00 97.94 161 ARG A CA 1
ATOM 1269 C C . ARG A 1 161 ? -13.310 5.150 12.724 1.00 97.94 161 ARG A C 1
ATOM 1271 O O . ARG A 1 161 ? -14.378 4.558 12.880 1.00 97.94 161 ARG A O 1
ATOM 1278 N N . ALA A 1 162 ? -12.334 4.688 11.945 1.00 98.19 162 ALA A N 1
ATOM 1279 C CA . ALA A 1 162 ? -12.410 3.430 11.211 1.00 98.19 162 ALA A CA 1
ATOM 1280 C C . ALA A 1 162 ? -12.562 2.226 12.154 1.00 98.19 162 ALA A C 1
ATOM 1282 O O . ALA A 1 162 ? -13.450 1.406 11.936 1.00 98.19 162 ALA A O 1
ATOM 1283 N N . ILE A 1 163 ? -11.776 2.157 13.238 1.00 98.31 163 ILE A N 1
ATOM 1284 C CA . ILE A 1 163 ? -11.916 1.123 14.276 1.00 98.31 163 ILE A CA 1
ATOM 1285 C C . ILE A 1 163 ? -13.340 1.134 14.827 1.00 98.31 163 ILE A C 1
ATOM 1287 O O . ILE A 1 163 ? -14.023 0.121 14.742 1.00 98.31 163 ILE A O 1
ATOM 1291 N N . LYS A 1 164 ? -13.834 2.281 15.311 1.00 97.81 164 LYS A N 1
ATOM 1292 C CA . LYS A 1 164 ? -15.191 2.390 15.871 1.00 97.81 164 LYS A CA 1
ATOM 1293 C C . LYS A 1 164 ? -16.262 1.910 14.883 1.00 97.81 164 LYS A C 1
ATOM 1295 O O . LYS A 1 164 ? -17.156 1.159 15.268 1.00 97.81 164 LYS A O 1
ATOM 1300 N N . ARG A 1 165 ? -16.163 2.316 13.612 1.00 97.31 165 ARG A N 1
ATOM 1301 C CA . ARG A 1 165 ? -17.074 1.889 12.538 1.00 97.31 165 ARG A CA 1
ATOM 1302 C C . ARG A 1 165 ? -17.027 0.374 12.322 1.00 97.31 165 ARG A C 1
ATOM 1304 O O . ARG A 1 165 ? -18.080 -0.251 12.220 1.00 97.31 165 ARG A O 1
ATOM 1311 N N . LEU A 1 166 ? -15.833 -0.213 12.261 1.00 97.38 166 LEU A N 1
ATOM 1312 C CA . LEU A 1 166 ? -15.654 -1.653 12.066 1.00 97.38 166 LEU A CA 1
ATOM 1313 C C . LEU A 1 166 ? -16.168 -2.457 13.253 1.00 97.38 166 LEU A C 1
ATOM 1315 O O . LEU A 1 166 ? -16.867 -3.445 13.049 1.00 97.38 166 LEU A O 1
ATOM 1319 N N . GLU A 1 167 ? -15.869 -2.027 14.478 1.00 97.69 167 GLU A N 1
ATOM 1320 C CA . GLU A 1 167 ? -16.325 -2.721 15.681 1.00 97.69 167 GLU A CA 1
ATOM 1321 C C . GLU A 1 167 ? -17.847 -2.709 15.801 1.00 97.69 167 GLU A C 1
ATOM 1323 O O . GLU A 1 167 ? -18.443 -3.741 16.106 1.00 97.69 167 GLU A O 1
ATOM 1328 N N . ALA A 1 168 ? -18.483 -1.572 15.497 1.00 97.12 168 ALA A N 1
ATOM 1329 C CA . ALA A 1 168 ? -19.937 -1.457 15.481 1.00 97.12 168 ALA A CA 1
ATOM 1330 C C . ALA A 1 168 ? -20.572 -2.351 14.404 1.00 97.12 168 ALA A C 1
ATOM 1332 O O . ALA A 1 168 ? -21.541 -3.053 14.679 1.00 97.12 168 ALA A O 1
ATOM 1333 N N . ARG A 1 169 ? -20.009 -2.363 13.188 1.00 96.88 169 ARG A N 1
ATOM 1334 C CA . ARG A 1 169 ? -20.529 -3.152 12.061 1.00 96.88 169 ARG A CA 1
ATOM 1335 C C . ARG A 1 169 ? -20.352 -4.659 12.258 1.00 96.88 169 ARG A C 1
ATOM 1337 O O . ARG A 1 169 ? -21.219 -5.430 11.861 1.00 96.88 169 ARG A O 1
ATOM 1344 N N . CYS A 1 170 ? -19.224 -5.079 12.823 1.00 96.00 170 CYS A N 1
ATOM 1345 C CA . CYS A 1 170 ? -18.857 -6.491 12.946 1.00 96.00 170 CYS A CA 1
ATOM 1346 C C . CYS A 1 170 ? -19.197 -7.097 14.315 1.00 96.00 170 CYS A C 1
ATOM 1348 O O . CYS A 1 170 ? -18.985 -8.295 14.491 1.00 96.00 170 CYS A O 1
ATOM 1350 N N . ALA A 1 171 ? -19.647 -6.289 15.284 1.00 96.44 171 ALA A N 1
ATOM 1351 C CA . ALA A 1 171 ? -19.849 -6.683 16.682 1.00 96.44 171 ALA A CA 1
ATOM 1352 C C . ALA A 1 171 ? -18.625 -7.401 17.298 1.00 96.44 171 ALA A C 1
ATOM 1354 O O . ALA A 1 171 ? -18.752 -8.322 18.104 1.00 96.44 171 ALA A O 1
ATOM 1355 N N . ARG A 1 172 ? -17.414 -7.003 16.886 1.00 96.50 172 ARG A N 1
ATOM 1356 C CA . ARG A 1 172 ? -16.131 -7.612 17.277 1.00 96.50 172 ARG A CA 1
ATOM 1357 C C . A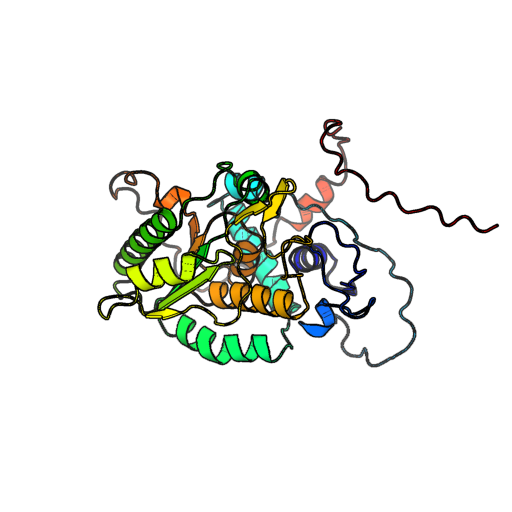RG A 1 172 ? -15.072 -6.534 17.430 1.00 96.50 172 ARG A C 1
ATOM 1359 O O . ARG A 1 172 ? -15.071 -5.577 16.668 1.00 96.50 172 ARG A O 1
ATOM 1366 N N . LYS A 1 173 ? -14.144 -6.716 18.369 1.00 97.69 173 LYS A N 1
ATOM 1367 C CA . LYS A 1 173 ? -13.009 -5.804 18.552 1.00 97.69 173 LYS A CA 1
ATOM 1368 C C . LYS A 1 173 ? -12.011 -5.903 17.405 1.00 97.69 173 LYS A C 1
ATOM 1370 O O . LYS A 1 173 ? -11.731 -7.006 16.934 1.00 97.69 173 LYS A O 1
ATOM 1375 N N . VAL A 1 174 ? -11.468 -4.762 16.978 1.00 98.19 174 VAL A N 1
ATOM 1376 C CA . VAL A 1 174 ? -10.311 -4.742 16.074 1.00 98.19 174 VAL A CA 1
ATOM 1377 C C . VAL A 1 174 ? -9.104 -5.190 16.889 1.00 98.19 174 VAL A C 1
ATOM 1379 O O . VAL A 1 174 ? -8.748 -4.563 17.882 1.00 98.19 174 VAL A O 1
ATOM 1382 N N . THR A 1 175 ? -8.485 -6.296 16.491 1.00 98.12 175 THR A N 1
ATOM 1383 C CA . THR A 1 175 ? -7.380 -6.911 17.239 1.00 98.12 175 THR A CA 1
ATOM 1384 C C . THR A 1 175 ? -6.016 -6.472 16.730 1.00 98.12 175 THR A C 1
ATOM 1386 O O . THR A 1 175 ? -5.049 -6.499 17.485 1.00 98.12 175 THR A O 1
ATOM 1389 N N . ASN A 1 176 ? -5.923 -6.065 15.462 1.00 98.56 176 ASN A N 1
ATOM 1390 C CA . ASN A 1 176 ? -4.662 -5.688 14.831 1.00 98.56 176 ASN A CA 1
ATOM 1391 C C . ASN A 1 176 ? -4.793 -4.373 14.064 1.00 98.56 176 ASN A C 1
ATOM 1393 O O . ASN A 1 176 ? -5.788 -4.141 13.375 1.00 98.56 176 ASN A O 1
ATOM 1397 N N . LEU A 1 177 ? -3.744 -3.558 14.124 1.00 98.75 177 LEU A N 1
ATOM 1398 C CA . LEU A 1 177 ? -3.563 -2.389 13.277 1.00 98.75 177 LEU A CA 1
ATOM 1399 C C . LEU A 1 177 ? -2.220 -2.513 12.563 1.00 98.75 177 LEU A C 1
ATOM 1401 O O . LEU A 1 177 ? -1.185 -2.567 13.217 1.00 98.75 177 LEU A O 1
ATOM 1405 N N . PHE A 1 178 ? -2.221 -2.564 11.235 1.00 98.81 178 PHE A N 1
ATOM 1406 C CA . PHE A 1 178 ? -1.000 -2.606 10.433 1.00 98.81 178 PHE A CA 1
ATOM 1407 C C . PHE A 1 178 ? -0.721 -1.234 9.821 1.00 98.81 178 PHE A C 1
ATOM 1409 O O . PHE A 1 178 ? -1.574 -0.698 9.118 1.00 98.81 178 PHE A O 1
ATOM 1416 N N . LEU A 1 179 ? 0.465 -0.676 10.069 1.00 98.81 179 LEU A N 1
ATOM 1417 C CA . LEU A 1 179 ? 0.898 0.603 9.507 1.00 98.81 179 LEU A CA 1
ATOM 1418 C C . LEU A 1 179 ? 1.970 0.389 8.431 1.00 98.81 179 LEU A C 1
ATOM 1420 O O . LEU A 1 179 ? 3.111 0.043 8.744 1.00 98.81 179 LEU A O 1
ATOM 1424 N N . ALA A 1 180 ? 1.611 0.695 7.186 1.00 98.62 180 ALA A N 1
ATOM 1425 C CA . ALA A 1 180 ? 2.533 0.854 6.066 1.00 98.62 180 ALA A CA 1
ATOM 1426 C C . ALA A 1 180 ? 2.790 2.351 5.836 1.00 98.62 180 ALA A C 1
ATOM 1428 O O . ALA A 1 180 ? 1.850 3.137 5.680 1.00 98.62 180 ALA A O 1
ATOM 1429 N N . THR A 1 181 ? 4.053 2.772 5.866 1.00 98.06 181 THR A N 1
ATOM 1430 C CA . THR A 1 181 ? 4.407 4.196 5.795 1.00 98.06 181 THR A CA 1
ATOM 1431 C C . THR A 1 181 ? 5.848 4.402 5.360 1.00 98.06 181 THR A C 1
ATOM 1433 O O . THR A 1 181 ? 6.754 3.743 5.872 1.00 98.06 181 THR A O 1
ATOM 1436 N N . ASP A 1 182 ? 6.049 5.382 4.485 1.00 96.12 182 ASP A N 1
ATOM 1437 C CA . ASP A 1 182 ? 7.345 5.964 4.127 1.00 96.12 182 ASP A CA 1
ATOM 1438 C C . ASP A 1 182 ? 7.656 7.241 4.932 1.00 96.12 182 ASP A C 1
ATOM 1440 O O . ASP A 1 182 ? 8.696 7.858 4.734 1.00 96.12 182 ASP A O 1
ATOM 1444 N N . ASP A 1 183 ? 6.786 7.640 5.863 1.00 96.62 183 ASP A N 1
ATOM 1445 C CA . ASP A 1 183 ? 7.018 8.745 6.798 1.00 96.62 183 ASP A CA 1
ATOM 1446 C C . ASP A 1 183 ? 7.752 8.275 8.062 1.00 96.62 183 ASP A C 1
ATOM 1448 O O . ASP A 1 183 ? 7.282 7.370 8.760 1.00 96.62 183 ASP A O 1
ATOM 1452 N N . ALA A 1 184 ? 8.881 8.913 8.378 1.00 96.75 184 ALA A N 1
ATOM 1453 C CA . ALA A 1 184 ? 9.752 8.556 9.497 1.00 96.75 184 ALA A CA 1
ATOM 1454 C C . ALA A 1 184 ? 9.149 8.850 10.882 1.00 96.75 184 ALA A C 1
ATOM 1456 O O . ALA A 1 184 ? 9.470 8.159 11.848 1.00 96.75 184 ALA A O 1
ATOM 1457 N N . ALA A 1 185 ? 8.259 9.838 11.000 1.00 97.69 185 ALA A N 1
ATOM 1458 C CA . ALA A 1 185 ? 7.617 10.207 12.260 1.00 97.69 185 ALA A CA 1
ATOM 1459 C C . ALA A 1 185 ? 6.393 9.332 12.580 1.00 97.69 185 ALA A C 1
ATOM 1461 O O . ALA A 1 185 ? 6.013 9.182 13.748 1.00 97.69 185 ALA A O 1
ATOM 1462 N N . ALA A 1 186 ? 5.772 8.740 11.559 1.00 98.31 186 ALA A N 1
ATOM 1463 C CA . ALA A 1 186 ? 4.523 8.001 11.705 1.00 98.31 186 ALA A CA 1
ATOM 1464 C C . ALA A 1 186 ? 4.601 6.784 12.647 1.00 98.31 186 ALA A C 1
ATOM 1466 O O . ALA A 1 186 ? 3.716 6.678 13.498 1.00 98.31 186 ALA A O 1
ATOM 1467 N N . PRO A 1 187 ? 5.629 5.906 12.607 1.00 98.56 187 PRO A N 1
ATOM 1468 C CA . PRO A 1 187 ? 5.723 4.779 13.537 1.00 98.56 187 PRO A CA 1
ATOM 1469 C C . PRO A 1 187 ? 5.667 5.207 15.005 1.00 98.56 187 PRO A C 1
ATOM 1471 O O . PRO A 1 187 ? 4.888 4.659 15.780 1.00 98.56 187 PRO A O 1
ATOM 1474 N N . ALA A 1 188 ? 6.432 6.236 15.382 1.00 98.31 188 ALA A N 1
ATOM 1475 C CA . ALA A 1 188 ? 6.458 6.734 16.754 1.00 98.31 188 ALA A CA 1
ATOM 1476 C C . ALA A 1 188 ? 5.126 7.390 17.155 1.00 98.31 188 ALA A C 1
ATOM 1478 O O . ALA A 1 188 ? 4.662 7.208 18.281 1.00 98.31 188 ALA A O 1
ATOM 1479 N N . ALA A 1 189 ? 4.490 8.134 16.245 1.00 98.44 189 ALA A N 1
ATOM 1480 C CA . ALA A 1 189 ? 3.183 8.740 16.493 1.00 98.44 189 ALA A CA 1
ATOM 1481 C C . ALA A 1 189 ? 2.087 7.681 16.704 1.00 98.44 189 ALA A C 1
ATOM 1483 O O . ALA A 1 189 ? 1.333 7.758 17.675 1.00 98.44 189 ALA A O 1
ATOM 1484 N N . PHE A 1 190 ? 2.041 6.656 15.850 1.00 98.56 190 PHE A N 1
ATOM 1485 C CA . PHE A 1 190 ? 1.098 5.544 15.982 1.00 98.56 190 PHE A CA 1
ATOM 1486 C C . PHE A 1 190 ? 1.386 4.687 17.214 1.00 98.56 190 PHE A C 1
ATOM 1488 O O . PHE A 1 190 ? 0.445 4.301 17.901 1.00 98.56 190 PHE A O 1
ATOM 1495 N N . GLN A 1 191 ? 2.656 4.447 17.553 1.00 98.25 191 GLN A N 1
ATOM 1496 C CA . GLN A 1 191 ? 3.027 3.729 18.774 1.00 98.25 191 GLN A CA 1
ATOM 1497 C C . GLN A 1 191 ? 2.532 4.462 20.024 1.00 98.25 191 GLN A C 1
ATOM 1499 O O . GLN A 1 191 ? 2.005 3.828 20.931 1.00 98.25 191 GLN A O 1
ATOM 1504 N N . ARG A 1 192 ? 2.629 5.797 20.074 1.00 98.06 192 ARG A N 1
ATOM 1505 C CA . ARG A 1 192 ? 2.051 6.577 21.183 1.00 98.06 192 ARG A CA 1
ATOM 1506 C C . ARG A 1 192 ? 0.525 6.481 21.236 1.00 98.06 192 ARG A C 1
ATOM 1508 O O . ARG A 1 192 ? -0.040 6.498 22.322 1.00 98.06 192 ARG A O 1
ATOM 1515 N N . ALA A 1 193 ? -0.137 6.399 20.084 1.00 97.81 193 ALA A N 1
ATOM 1516 C CA . ALA A 1 193 ? -1.595 6.396 20.002 1.00 97.81 193 ALA A CA 1
ATOM 1517 C C . ALA A 1 193 ? -2.246 5.017 20.215 1.00 97.81 193 ALA A C 1
ATOM 1519 O O . ALA A 1 193 ? -3.378 4.971 20.691 1.00 97.81 193 ALA A O 1
ATOM 1520 N N . PHE A 1 194 ? -1.563 3.928 19.848 1.00 97.44 194 PHE A N 1
ATOM 1521 C CA . PHE A 1 194 ? -2.113 2.564 19.805 1.00 97.44 194 PHE A CA 1
ATOM 1522 C C . PHE A 1 194 ? -1.219 1.510 20.477 1.00 97.44 194 PHE A C 1
ATOM 1524 O O . PHE A 1 194 ? -1.540 0.330 20.449 1.00 97.44 194 PHE A O 1
ATOM 1531 N N . GLY A 1 195 ? -0.086 1.900 21.065 1.00 91.81 195 GLY A N 1
ATOM 1532 C CA . GLY A 1 195 ? 0.869 0.972 21.680 1.00 91.81 195 GLY A CA 1
ATOM 1533 C C . GLY A 1 195 ? 0.534 0.522 23.102 1.00 91.81 195 GLY A C 1
ATOM 1534 O O . GLY A 1 195 ? 1.325 -0.207 23.695 1.00 91.81 195 GLY A O 1
ATOM 1535 N N . GLY A 1 196 ? -0.583 0.986 23.667 1.00 91.19 196 GLY A N 1
ATOM 1536 C CA . GLY A 1 196 ? -1.069 0.549 24.977 1.00 91.19 196 GLY A CA 1
ATOM 1537 C C . GLY A 1 196 ? -1.693 -0.852 24.947 1.00 91.19 196 GLY A C 1
ATOM 1538 O O . GLY A 1 196 ? -1.825 -1.469 23.893 1.00 91.19 196 GLY A O 1
ATOM 1539 N N . THR A 1 197 ? -2.104 -1.349 26.116 1.00 88.69 197 THR A N 1
ATOM 1540 C CA . THR A 1 197 ? -2.832 -2.628 26.253 1.00 88.69 197 THR A CA 1
ATOM 1541 C C . THR A 1 197 ? -4.284 -2.536 25.793 1.00 88.69 197 THR A C 1
ATOM 1543 O O . THR A 1 197 ? -4.878 -3.540 25.405 1.00 88.69 197 THR A O 1
ATOM 1546 N N . ASP A 1 198 ? -4.841 -1.326 25.814 1.00 87.06 198 ASP A N 1
ATOM 1547 C CA . ASP A 1 198 ? -6.254 -1.063 25.572 1.00 87.06 198 ASP A CA 1
ATOM 1548 C C . ASP A 1 198 ? -6.448 -0.604 24.122 1.00 87.06 198 ASP A C 1
ATOM 1550 O O . ASP A 1 198 ? -6.640 0.576 23.826 1.00 87.06 198 ASP A O 1
ATOM 1554 N N . GLY A 1 199 ? -6.327 -1.541 23.182 1.00 93.75 199 GLY A N 1
ATOM 1555 C CA . GLY A 1 199 ? -6.471 -1.253 21.759 1.00 93.75 199 GLY A CA 1
ATOM 1556 C C . GLY A 1 199 ? -6.013 -2.391 20.848 1.00 93.75 199 GLY A C 1
ATOM 1557 O O . GLY A 1 199 ? -5.595 -3.448 21.324 1.00 93.75 199 GLY A O 1
ATOM 1558 N N . PRO A 1 200 ? -6.099 -2.197 19.521 1.00 98.00 200 PRO A N 1
ATOM 1559 C CA . PRO A 1 200 ? -5.527 -3.142 18.577 1.00 98.00 200 PRO A CA 1
ATOM 1560 C C . PRO A 1 200 ? -4.006 -3.183 18.727 1.00 98.00 200 PRO A C 1
ATOM 1562 O O . PRO A 1 200 ? -3.357 -2.150 18.891 1.00 98.00 200 PRO A O 1
ATOM 1565 N N . ARG A 1 201 ? -3.417 -4.368 18.566 1.00 98.25 201 ARG A N 1
ATOM 1566 C CA . ARG A 1 201 ? -1.963 -4.510 18.500 1.00 98.25 201 ARG A CA 1
ATOM 1567 C C . ARG A 1 201 ? -1.434 -3.803 17.252 1.00 98.25 201 ARG A C 1
ATOM 1569 O O . ARG A 1 201 ? -1.792 -4.182 16.135 1.00 98.25 201 ARG A O 1
ATOM 1576 N N . LEU A 1 202 ? -0.575 -2.803 17.444 1.00 98.56 202 LEU A N 1
ATOM 1577 C CA . LEU A 1 202 ? 0.118 -2.122 16.354 1.00 98.56 202 LEU A CA 1
ATOM 1578 C C . LEU A 1 202 ? 1.223 -3.016 15.774 1.00 98.56 202 LEU A C 1
ATOM 1580 O O . LEU A 1 202 ? 2.093 -3.505 16.493 1.00 98.56 202 LEU A O 1
ATOM 1584 N N . HIS A 1 203 ? 1.211 -3.169 14.454 1.00 98.38 203 HIS A N 1
ATOM 1585 C CA . HIS A 1 203 ? 2.234 -3.846 13.671 1.00 98.38 203 HIS A CA 1
ATOM 1586 C C . HIS A 1 203 ? 2.861 -2.843 12.707 1.00 98.38 203 HIS A C 1
ATOM 1588 O O . HIS A 1 203 ? 2.174 -2.256 11.868 1.00 98.38 203 HIS A O 1
ATOM 1594 N N . VAL A 1 204 ? 4.174 -2.662 12.816 1.00 98.25 204 VAL A N 1
ATOM 1595 C CA . VAL A 1 204 ? 4.979 -1.846 11.902 1.00 98.25 204 VAL A CA 1
ATOM 1596 C C . VAL A 1 204 ? 6.153 -2.697 11.451 1.00 98.25 204 VAL A C 1
ATOM 1598 O O . VAL A 1 204 ? 6.861 -3.252 12.293 1.00 98.25 204 VAL A O 1
ATOM 1601 N N . ARG A 1 205 ? 6.381 -2.812 10.140 1.00 97.56 205 ARG A N 1
ATOM 1602 C CA . ARG A 1 205 ? 7.545 -3.558 9.652 1.00 97.56 205 ARG A CA 1
ATOM 1603 C C . ARG A 1 205 ? 8.846 -2.822 10.008 1.00 97.56 205 ARG A C 1
ATOM 1605 O O . ARG A 1 205 ? 8.953 -1.612 9.746 1.00 97.56 205 ARG A O 1
ATOM 1612 N N . PRO A 1 206 ? 9.830 -3.519 10.610 1.00 95.56 206 PRO A N 1
ATOM 1613 C CA . PRO A 1 206 ? 11.141 -2.939 10.864 1.00 95.56 206 PRO A CA 1
ATOM 1614 C C . PRO A 1 206 ? 11.888 -2.738 9.541 1.00 95.56 206 PRO A C 1
ATOM 1616 O O . PRO A 1 206 ? 11.536 -3.330 8.525 1.00 95.56 206 PRO A O 1
ATOM 1619 N N . ASN A 1 207 ? 12.927 -1.904 9.561 1.00 91.81 207 ASN A N 1
ATOM 1620 C CA . ASN A 1 207 ? 13.891 -1.737 8.463 1.00 91.81 207 ASN A CA 1
ATOM 1621 C C . ASN A 1 207 ? 13.342 -1.226 7.113 1.00 91.81 207 ASN A C 1
ATOM 1623 O O . ASN A 1 207 ? 14.114 -1.086 6.174 1.00 91.81 207 ASN A O 1
ATOM 1627 N N . VAL A 1 208 ? 12.058 -0.866 7.022 1.00 93.62 208 VAL A N 1
ATOM 1628 C CA . VAL A 1 208 ? 11.508 -0.146 5.860 1.00 93.62 208 VAL A CA 1
ATOM 1629 C C . VAL A 1 208 ? 12.073 1.278 5.824 1.00 93.62 208 VAL A C 1
ATOM 1631 O O . VAL A 1 208 ? 12.026 1.992 6.834 1.00 93.62 208 VAL A O 1
ATOM 1634 N N . SER A 1 209 ? 12.604 1.696 4.671 1.00 92.06 209 SER A N 1
ATOM 1635 C CA . SER A 1 209 ? 13.113 3.060 4.467 1.00 92.06 209 SER A CA 1
ATOM 1636 C C . SER A 1 209 ? 12.005 4.099 4.625 1.00 92.06 209 SER A C 1
ATOM 1638 O O . SER A 1 209 ? 10.887 3.913 4.147 1.00 92.06 209 SER A O 1
ATOM 1640 N N . ARG A 1 210 ? 12.318 5.206 5.304 1.00 93.44 210 ARG A N 1
ATOM 1641 C CA . ARG A 1 210 ? 11.377 6.292 5.597 1.00 93.44 210 ARG A CA 1
ATOM 1642 C C . ARG A 1 210 ? 12.072 7.647 5.480 1.00 93.44 210 ARG A C 1
ATOM 1644 O O . ARG A 1 210 ? 13.258 7.754 5.782 1.00 93.44 210 ARG A O 1
ATOM 1651 N N . ALA A 1 211 ? 11.328 8.670 5.080 1.00 92.62 211 ALA A N 1
ATOM 1652 C CA . ALA A 1 211 ? 11.784 10.045 4.923 1.00 92.62 211 ALA A CA 1
ATOM 1653 C C . ALA A 1 211 ? 11.034 10.986 5.875 1.00 92.62 211 ALA A C 1
ATOM 1655 O O . ALA A 1 211 ? 9.951 10.669 6.371 1.00 92.62 211 ALA A O 1
ATOM 1656 N N . THR A 1 212 ? 11.606 12.161 6.131 1.00 93.44 212 THR A N 1
ATOM 1657 C CA . THR A 1 212 ? 10.960 13.201 6.950 1.00 93.44 212 THR A CA 1
ATOM 1658 C C . THR A 1 212 ? 10.016 14.092 6.142 1.00 93.44 212 THR A C 1
ATOM 1660 O O . THR A 1 212 ? 9.242 14.838 6.734 1.00 93.44 212 THR A O 1
ATOM 1663 N N . GLY A 1 213 ? 10.054 14.008 4.809 1.00 92.81 213 GLY A N 1
ATOM 1664 C CA . GLY A 1 213 ? 9.178 14.775 3.930 1.00 92.81 213 GLY A CA 1
ATOM 1665 C C . GLY A 1 213 ? 9.660 16.190 3.638 1.00 92.81 213 GLY A C 1
ATOM 1666 O O . GLY A 1 213 ? 10.721 16.625 4.088 1.00 92.81 213 GLY A O 1
ATOM 1667 N N . GLY A 1 214 ? 8.850 16.911 2.867 1.00 92.56 214 GLY A N 1
ATOM 1668 C CA . GLY A 1 214 ? 9.120 18.264 2.399 1.00 92.56 214 GLY A CA 1
ATOM 1669 C C . GLY A 1 214 ? 10.124 18.321 1.250 1.00 92.56 214 GLY A C 1
ATOM 1670 O O . GLY A 1 214 ? 10.177 17.427 0.403 1.00 92.56 214 GLY A O 1
ATOM 1671 N N . LEU A 1 215 ? 10.886 19.412 1.214 1.00 92.06 215 LEU A N 1
ATOM 1672 C CA . LEU A 1 215 ? 11.972 19.640 0.267 1.00 92.06 215 LEU A CA 1
ATOM 1673 C C . LEU A 1 215 ? 13.309 19.612 1.012 1.00 92.06 215 LEU A C 1
ATOM 1675 O O . LEU A 1 215 ? 13.400 20.074 2.150 1.00 92.06 215 LEU A O 1
ATOM 1679 N N . ASN A 1 216 ? 14.338 19.092 0.356 1.00 88.19 216 ASN A N 1
ATOM 1680 C CA . ASN A 1 216 ? 15.726 19.251 0.766 1.00 88.19 216 ASN A CA 1
ATOM 1681 C C . ASN A 1 216 ? 16.187 20.703 0.540 1.00 88.19 216 ASN A C 1
ATOM 1683 O O . ASN A 1 216 ? 15.512 21.496 -0.120 1.00 88.19 216 ASN A O 1
ATOM 1687 N N . ALA A 1 217 ? 17.364 21.054 1.069 1.00 88.81 217 ALA A N 1
ATOM 1688 C CA . ALA A 1 217 ? 17.933 22.400 0.937 1.00 88.81 217 ALA A CA 1
ATOM 1689 C C . ALA A 1 217 ? 18.196 22.818 -0.525 1.00 88.81 217 ALA A C 1
ATOM 1691 O O . ALA A 1 217 ? 18.172 24.005 -0.836 1.00 88.81 217 ALA A O 1
ATOM 1692 N N . ASP A 1 218 ? 18.412 21.849 -1.415 1.00 87.81 218 ASP A N 1
ATOM 1693 C CA . ASP A 1 218 ? 18.601 22.036 -2.858 1.00 87.81 218 ASP A CA 1
ATOM 1694 C C . ASP A 1 218 ? 17.277 22.108 -3.651 1.00 87.81 218 ASP A C 1
ATOM 1696 O O . ASP A 1 218 ? 17.290 22.201 -4.876 1.00 87.81 218 ASP A O 1
ATOM 1700 N N . GLY A 1 219 ? 16.126 22.052 -2.969 1.00 88.50 219 GLY A N 1
ATOM 1701 C CA . GLY A 1 219 ? 14.798 22.065 -3.583 1.00 88.50 219 GLY A CA 1
ATOM 1702 C C . GLY A 1 219 ? 14.318 20.708 -4.107 1.00 88.50 219 GLY A C 1
ATOM 1703 O O . GLY A 1 219 ? 13.192 20.621 -4.598 1.00 88.50 219 GLY A O 1
ATOM 1704 N N . THR A 1 220 ? 15.113 19.639 -3.986 1.00 86.69 220 THR A N 1
ATOM 1705 C CA . THR A 1 220 ? 14.677 18.282 -4.351 1.00 86.69 220 THR A CA 1
ATOM 1706 C C . THR A 1 220 ? 13.670 17.731 -3.339 1.00 86.69 220 THR A C 1
ATOM 1708 O O . THR A 1 220 ? 13.670 18.114 -2.169 1.00 86.69 220 THR A O 1
ATOM 1711 N N . LEU A 1 221 ? 12.783 16.828 -3.766 1.00 87.31 221 LEU A N 1
ATOM 1712 C CA . LEU A 1 221 ? 11.819 16.196 -2.859 1.00 87.31 221 LEU A CA 1
ATOM 1713 C C . LEU A 1 221 ? 12.550 15.313 -1.836 1.00 87.31 221 LEU A C 1
ATOM 1715 O O . LEU A 1 221 ? 13.360 14.462 -2.202 1.00 87.31 221 LEU A O 1
ATOM 1719 N N . ASN A 1 222 ? 12.213 15.463 -0.557 1.00 88.12 222 ASN A N 1
ATOM 1720 C CA . ASN A 1 222 ? 12.698 14.578 0.498 1.00 88.12 222 ASN A CA 1
ATOM 1721 C C . ASN A 1 222 ? 11.769 13.360 0.621 1.00 88.12 222 ASN A C 1
ATOM 1723 O O . ASN A 1 222 ? 10.840 13.322 1.432 1.00 88.12 222 ASN A O 1
ATOM 1727 N N . GLU A 1 223 ? 11.992 12.384 -0.255 1.00 85.75 223 GLU A N 1
ATOM 1728 C CA . GLU A 1 223 ? 11.180 11.178 -0.388 1.00 85.75 223 GLU A CA 1
ATOM 1729 C C . GLU A 1 223 ? 12.056 9.962 -0.686 1.00 85.75 223 GLU A C 1
ATOM 1731 O O . GLU A 1 223 ? 12.967 10.040 -1.502 1.00 85.75 223 GLU A O 1
ATOM 1736 N N . VAL A 1 224 ? 11.728 8.807 -0.096 1.00 84.75 224 VAL A N 1
ATOM 1737 C CA . VAL A 1 224 ? 12.505 7.552 -0.193 1.00 84.75 224 VAL A CA 1
ATOM 1738 C C . VAL A 1 224 ? 12.729 7.026 -1.619 1.00 84.75 224 VAL A C 1
ATOM 1740 O O . VAL A 1 224 ? 13.582 6.167 -1.822 1.00 84.75 224 VAL A O 1
ATOM 1743 N N . HIS A 1 225 ? 11.969 7.517 -2.599 1.00 77.50 225 HIS A N 1
ATOM 1744 C CA . HIS A 1 225 ? 12.059 7.114 -4.005 1.00 77.50 225 HIS A CA 1
ATOM 1745 C C . HIS A 1 225 ? 12.897 8.069 -4.868 1.00 77.50 225 HIS A C 1
ATOM 1747 O O . HIS A 1 225 ? 13.279 7.706 -5.981 1.00 77.50 225 HIS A O 1
ATOM 1753 N N . VAL A 1 226 ? 13.194 9.272 -4.370 1.00 75.81 226 VAL A N 1
ATOM 1754 C CA . VAL A 1 226 ? 13.937 10.288 -5.117 1.00 75.81 226 VAL A CA 1
ATOM 1755 C C . VAL A 1 226 ? 15.416 10.164 -4.785 1.00 75.81 226 VAL A C 1
ATOM 1757 O O . VAL A 1 226 ? 15.825 10.356 -3.637 1.00 75.81 226 VAL A O 1
ATOM 1760 N N . ALA A 1 227 ? 16.217 9.854 -5.806 1.00 70.19 227 ALA A N 1
ATOM 1761 C CA . ALA A 1 227 ? 17.664 9.920 -5.693 1.00 70.19 227 ALA A CA 1
ATOM 1762 C C . ALA A 1 227 ? 18.080 11.383 -5.504 1.00 70.19 227 ALA A C 1
ATOM 1764 O O . ALA A 1 227 ? 17.784 12.244 -6.330 1.00 70.19 227 ALA A O 1
ATOM 1765 N N . SER A 1 228 ? 18.757 11.663 -4.398 1.00 70.44 228 SER A N 1
ATOM 1766 C CA . SER A 1 228 ? 19.300 12.980 -4.079 1.00 70.44 228 SER A CA 1
ATOM 1767 C C . SER A 1 228 ? 20.614 12.789 -3.323 1.00 70.44 228 SER A C 1
ATOM 1769 O O . SER A 1 228 ? 20.723 11.831 -2.554 1.00 70.44 228 SER A O 1
ATOM 1771 N N . PRO A 1 229 ? 21.600 13.694 -3.465 1.00 68.94 229 PRO A N 1
ATOM 1772 C CA . PRO A 1 229 ? 22.791 13.697 -2.614 1.00 68.94 229 PRO A CA 1
ATOM 1773 C C . PRO A 1 229 ? 22.461 13.725 -1.113 1.00 68.94 229 PRO A C 1
ATOM 1775 O O . PRO A 1 229 ? 23.247 13.257 -0.293 1.00 68.94 229 PRO A O 1
ATOM 1778 N N . HIS A 1 230 ? 21.288 14.258 -0.755 1.00 67.94 230 HIS A N 1
ATOM 1779 C CA . HIS A 1 230 ? 20.795 14.365 0.617 1.00 67.94 230 HIS A CA 1
ATOM 1780 C C . HIS A 1 230 ? 19.986 13.152 1.078 1.00 67.94 230 HIS A C 1
ATOM 1782 O O . HIS A 1 230 ? 19.664 13.045 2.261 1.00 67.94 230 HIS A O 1
ATOM 1788 N N . ASN A 1 231 ? 19.666 12.234 0.165 1.00 65.25 231 ASN A N 1
ATOM 1789 C CA . ASN A 1 231 ? 18.900 11.045 0.470 1.00 65.25 231 ASN A CA 1
ATOM 1790 C C . ASN A 1 231 ? 19.786 9.795 0.337 1.00 65.25 231 ASN A C 1
ATOM 1792 O O . ASN A 1 231 ? 20.069 9.352 -0.778 1.00 65.25 231 ASN A O 1
ATOM 1796 N N . PRO A 1 232 ? 20.228 9.185 1.455 1.00 60.06 232 PRO A N 1
ATOM 1797 C CA . PRO A 1 232 ? 21.001 7.949 1.389 1.00 60.06 232 PRO A CA 1
ATOM 1798 C C . PRO A 1 232 ? 20.152 6.779 0.874 1.00 60.06 232 PRO A C 1
ATOM 1800 O O . PRO A 1 232 ? 20.710 5.768 0.435 1.00 60.06 232 PRO A O 1
ATOM 1803 N N . TYR A 1 233 ? 18.820 6.911 0.924 1.00 59.06 233 TYR A N 1
ATOM 1804 C CA . TYR A 1 233 ? 17.888 5.939 0.388 1.00 59.06 233 TYR A CA 1
ATOM 1805 C C . TYR A 1 233 ? 17.802 6.110 -1.121 1.00 59.06 233 TYR A C 1
ATOM 1807 O O . TYR A 1 233 ? 17.476 7.162 -1.660 1.00 59.06 233 TYR A O 1
ATOM 1815 N N . THR A 1 234 ? 18.097 5.021 -1.801 1.00 61.34 234 THR A N 1
ATOM 1816 C CA . THR A 1 234 ? 17.866 4.865 -3.232 1.00 61.34 234 THR A CA 1
ATOM 1817 C C . THR A 1 234 ? 16.973 3.654 -3.361 1.00 61.34 234 THR A C 1
ATOM 1819 O O . THR A 1 234 ? 17.095 2.713 -2.569 1.00 61.34 234 THR A O 1
ATOM 1822 N N . CYS A 1 235 ? 16.017 3.704 -4.281 1.00 66.44 235 CYS A N 1
ATOM 1823 C CA . CYS A 1 235 ? 15.037 2.644 -4.437 1.00 66.44 235 CYS A CA 1
ATOM 1824 C C . CYS A 1 235 ? 15.805 1.371 -4.813 1.00 66.44 235 CYS A C 1
ATOM 1826 O O . CYS A 1 235 ? 16.289 1.257 -5.910 1.00 66.44 235 CYS A O 1
ATOM 1828 N N . GLY A 1 236 ? 16.086 0.452 -3.897 1.00 77.00 236 GLY A N 1
ATOM 1829 C CA . GLY A 1 236 ? 16.801 -0.785 -4.236 1.00 77.00 236 GLY A CA 1
ATOM 1830 C C . GLY A 1 236 ? 15.827 -1.905 -4.575 1.00 77.00 236 GLY A C 1
ATOM 1831 O O . GLY A 1 236 ? 14.613 -1.748 -4.409 1.00 77.00 236 GLY A O 1
ATOM 1832 N N . LEU A 1 237 ? 16.357 -3.089 -4.901 1.00 84.00 237 LEU A N 1
ATOM 1833 C CA . LEU A 1 237 ? 15.561 -4.319 -4.847 1.00 84.00 237 LEU A CA 1
ATOM 1834 C C . LEU A 1 237 ? 14.851 -4.441 -3.487 1.00 84.00 237 LEU A C 1
ATOM 1836 O O . LEU A 1 237 ? 13.658 -4.711 -3.449 1.00 84.00 237 LEU A O 1
ATOM 1840 N N . GLN A 1 238 ? 15.537 -4.129 -2.381 1.00 87.94 238 GLN A N 1
ATOM 1841 C CA . GLN A 1 238 ? 14.931 -4.138 -1.045 1.00 87.94 238 GLN A CA 1
ATOM 1842 C C . GLN A 1 238 ? 13.749 -3.164 -0.912 1.00 87.94 238 GLN A C 1
ATOM 1844 O O . GLN A 1 238 ? 12.734 -3.514 -0.323 1.00 87.94 238 GLN A O 1
ATOM 1849 N N . GLY A 1 239 ? 13.830 -1.968 -1.504 1.00 87.56 239 GLY A N 1
ATOM 1850 C CA . GLY A 1 239 ? 12.700 -1.033 -1.513 1.00 87.56 239 GLY A CA 1
ATOM 1851 C C . GLY A 1 239 ? 11.503 -1.590 -2.291 1.00 87.56 239 GLY A C 1
ATOM 1852 O O . GLY A 1 239 ? 10.356 -1.405 -1.884 1.00 87.56 239 GLY A O 1
ATOM 1853 N N . ALA A 1 240 ? 11.766 -2.326 -3.375 1.00 89.50 240 ALA A N 1
ATOM 1854 C CA . ALA A 1 240 ? 10.738 -3.030 -4.133 1.00 89.50 240 ALA A CA 1
ATOM 1855 C C . ALA A 1 240 ? 10.138 -4.215 -3.343 1.00 89.50 240 ALA A C 1
ATOM 1857 O O . ALA A 1 240 ? 8.920 -4.396 -3.342 1.00 89.50 240 ALA A O 1
ATOM 1858 N N . VAL A 1 241 ? 10.963 -4.973 -2.612 1.00 92.94 241 VAL A N 1
ATOM 1859 C CA . VAL A 1 241 ? 10.520 -6.012 -1.665 1.00 92.94 241 VAL A CA 1
ATOM 1860 C C . VAL A 1 241 ? 9.601 -5.407 -0.607 1.00 92.94 241 VAL A C 1
ATOM 1862 O O . VAL A 1 241 ? 8.499 -5.908 -0.386 1.00 92.94 241 VAL A O 1
ATOM 1865 N N . ASP A 1 242 ? 10.022 -4.304 0.012 1.00 94.69 242 ASP A N 1
ATOM 1866 C CA . ASP A 1 242 ? 9.295 -3.679 1.110 1.00 94.69 242 ASP A CA 1
ATOM 1867 C C . ASP A 1 242 ? 7.931 -3.150 0.675 1.00 94.69 242 ASP A C 1
ATOM 1869 O O . ASP A 1 242 ? 6.941 -3.407 1.359 1.00 94.69 242 ASP A O 1
ATOM 1873 N N . VAL A 1 243 ? 7.853 -2.465 -0.469 1.00 94.50 243 VAL A N 1
ATOM 1874 C CA . VAL A 1 243 ? 6.586 -1.905 -0.956 1.00 94.50 243 VAL A CA 1
ATOM 1875 C C . VAL A 1 243 ? 5.603 -2.993 -1.400 1.00 94.50 243 VAL A C 1
ATOM 1877 O O . VAL A 1 243 ? 4.398 -2.852 -1.183 1.00 94.50 243 VAL A O 1
ATOM 1880 N N . VAL A 1 244 ? 6.090 -4.094 -1.987 1.00 96.12 244 VAL A N 1
ATOM 1881 C CA . VAL A 1 244 ? 5.234 -5.232 -2.360 1.00 96.12 244 VAL A CA 1
ATOM 1882 C C . VAL A 1 244 ? 4.745 -5.960 -1.109 1.00 96.12 244 VAL A C 1
ATOM 1884 O O . VAL A 1 244 ? 3.552 -6.249 -1.011 1.00 96.12 244 VAL A O 1
ATOM 1887 N N . ALA A 1 245 ? 5.622 -6.207 -0.131 1.00 97.75 245 ALA A N 1
ATOM 1888 C CA . ALA A 1 245 ? 5.236 -6.806 1.143 1.00 97.75 245 ALA A CA 1
ATOM 1889 C C . ALA A 1 245 ? 4.183 -5.954 1.869 1.00 97.75 245 ALA A C 1
ATOM 1891 O O . ALA A 1 245 ? 3.149 -6.484 2.273 1.00 97.75 245 ALA A O 1
ATOM 1892 N N . ASP A 1 246 ? 4.386 -4.638 1.969 1.00 98.50 246 ASP A N 1
ATOM 1893 C CA . ASP A 1 246 ? 3.422 -3.726 2.590 1.00 98.50 246 ASP A CA 1
ATOM 1894 C C . ASP A 1 246 ? 2.077 -3.735 1.850 1.00 98.50 246 ASP A C 1
ATOM 1896 O O . ASP A 1 246 ? 1.036 -3.869 2.490 1.00 98.50 246 ASP A O 1
ATOM 1900 N N . ALA A 1 247 ? 2.065 -3.673 0.513 1.00 98.50 247 ALA A N 1
ATOM 1901 C CA . ALA A 1 247 ? 0.825 -3.730 -0.266 1.00 98.50 247 ALA A CA 1
ATOM 1902 C C . ALA A 1 247 ? 0.031 -5.026 -0.016 1.00 98.50 247 ALA A C 1
ATOM 1904 O O . ALA A 1 247 ? -1.186 -4.988 0.177 1.00 98.50 247 ALA A O 1
ATOM 1905 N N . LEU A 1 248 ? 0.708 -6.176 0.017 1.00 98.50 248 LEU A N 1
ATOM 1906 C CA . LEU A 1 248 ? 0.062 -7.473 0.229 1.00 98.50 248 LEU A CA 1
ATOM 1907 C C . LEU A 1 248 ? -0.364 -7.696 1.690 1.00 98.50 248 LEU A C 1
ATOM 1909 O O . LEU A 1 248 ? -1.379 -8.349 1.938 1.00 98.50 248 LEU A O 1
ATOM 1913 N N . LEU A 1 249 ? 0.350 -7.119 2.658 1.00 98.75 249 LEU A N 1
ATOM 1914 C CA . LEU A 1 249 ? -0.067 -7.098 4.062 1.00 98.75 249 LEU A CA 1
ATOM 1915 C C . LEU A 1 249 ? -1.269 -6.177 4.290 1.00 98.75 249 LEU A C 1
ATOM 1917 O O . LEU A 1 249 ? -2.197 -6.563 4.996 1.00 98.75 249 LEU A O 1
ATOM 1921 N N . LEU A 1 250 ? -1.320 -5.010 3.640 1.00 98.81 250 LEU A N 1
ATOM 1922 C CA . LEU A 1 250 ? -2.521 -4.166 3.635 1.00 98.81 250 LEU A CA 1
ATOM 1923 C C . LEU A 1 250 ? -3.713 -4.918 3.024 1.00 98.81 250 LEU A C 1
ATOM 1925 O O . LEU A 1 250 ? -4.816 -4.847 3.559 1.00 98.81 250 LEU A O 1
ATOM 1929 N N . ALA A 1 251 ? -3.492 -5.693 1.956 1.00 98.56 251 ALA A N 1
ATOM 1930 C CA . ALA A 1 251 ? -4.518 -6.547 1.354 1.00 98.56 251 ALA A CA 1
ATOM 1931 C C . ALA A 1 251 ? -4.996 -7.681 2.281 1.00 98.56 251 ALA A C 1
ATOM 1933 O O . ALA A 1 251 ? -6.093 -8.205 2.094 1.00 98.56 251 ALA A O 1
ATOM 1934 N N . ALA A 1 252 ? -4.194 -8.075 3.274 1.00 98.56 252 ALA A N 1
ATOM 1935 C CA . ALA A 1 252 ? -4.558 -9.077 4.274 1.00 98.56 252 ALA A CA 1
ATOM 1936 C C . ALA A 1 252 ? -5.467 -8.526 5.390 1.00 98.56 252 ALA A C 1
ATOM 1938 O O . ALA A 1 252 ? -6.047 -9.315 6.139 1.00 98.56 252 ALA A O 1
ATOM 1939 N N . CYS A 1 253 ? -5.609 -7.202 5.505 1.00 98.81 253 CYS A N 1
ATOM 1940 C CA . CYS A 1 253 ? -6.502 -6.562 6.468 1.00 98.81 253 CYS A CA 1
ATOM 1941 C C . CYS A 1 253 ? -7.982 -6.652 6.053 1.00 98.81 253 CYS A C 1
ATOM 1943 O O . CYS A 1 253 ? -8.326 -6.946 4.909 1.00 98.81 253 CYS A O 1
ATOM 1945 N N . THR A 1 254 ? -8.883 -6.366 6.998 1.00 98.62 254 THR A N 1
ATOM 1946 C CA . THR A 1 254 ? -10.332 -6.291 6.746 1.00 98.62 254 THR A CA 1
ATOM 1947 C C . THR A 1 254 ? -10.723 -4.974 6.078 1.00 98.62 254 THR A C 1
ATOM 1949 O O . THR A 1 254 ? -11.572 -4.943 5.190 1.00 98.62 254 THR A O 1
ATOM 1952 N N . ALA A 1 255 ? -10.094 -3.885 6.509 1.00 98.62 255 ALA A N 1
ATOM 1953 C CA . ALA A 1 255 ? -10.299 -2.546 5.979 1.00 98.62 255 ALA A CA 1
ATOM 1954 C C . ALA A 1 255 ? -8.971 -1.798 5.897 1.00 98.62 255 ALA A C 1
ATOM 1956 O O . ALA A 1 255 ? -7.997 -2.182 6.549 1.00 98.62 255 ALA A O 1
ATOM 1957 N N . LEU A 1 256 ? -8.948 -0.716 5.127 1.00 98.75 256 LEU A N 1
ATOM 1958 C CA . LEU A 1 256 ? -7.771 0.103 4.886 1.00 98.75 256 LEU A CA 1
ATOM 1959 C C . LEU A 1 256 ? -8.117 1.591 4.989 1.00 98.75 256 LEU A C 1
ATOM 1961 O O . LEU A 1 256 ? -8.907 2.090 4.194 1.00 98.75 256 LEU A O 1
ATOM 1965 N N . VAL A 1 257 ? -7.479 2.306 5.920 1.00 98.62 257 VAL A N 1
ATOM 1966 C CA . VAL A 1 257 ? -7.427 3.776 5.918 1.00 98.62 257 VAL A CA 1
ATOM 1967 C C . VAL A 1 257 ? -6.311 4.232 4.995 1.00 98.62 257 VAL A C 1
ATOM 1969 O O . VAL A 1 257 ? -5.151 3.862 5.192 1.00 98.62 257 VAL A O 1
ATOM 1972 N N . HIS A 1 258 ? -6.638 5.053 4.003 1.00 97.38 258 HIS A N 1
ATOM 1973 C CA . HIS A 1 258 ? -5.652 5.485 3.019 1.00 97.38 258 HIS A CA 1
ATOM 1974 C C . HIS A 1 258 ? -5.923 6.870 2.433 1.00 97.38 258 HIS A C 1
ATOM 1976 O O . HIS A 1 258 ? -7.040 7.376 2.491 1.00 97.38 258 HIS A O 1
ATOM 1982 N N . ALA A 1 259 ? -4.895 7.450 1.817 1.00 94.69 259 ALA A N 1
ATOM 1983 C CA . ALA A 1 259 ? -5.055 8.428 0.743 1.00 94.69 259 ALA A CA 1
ATOM 1984 C C . ALA A 1 259 ? -4.769 7.777 -0.624 1.00 94.69 259 ALA A C 1
ATOM 1986 O O . ALA A 1 259 ? -4.443 6.585 -0.693 1.00 94.69 259 ALA A O 1
ATOM 1987 N N . ASP A 1 260 ? -4.885 8.527 -1.718 1.00 92.50 260 ASP A N 1
ATOM 1988 C CA . ASP A 1 260 ? -4.633 8.010 -3.061 1.00 92.50 260 ASP A CA 1
ATOM 1989 C C . ASP A 1 260 ? -3.150 7.644 -3.239 1.00 92.50 260 ASP A C 1
ATOM 1991 O O . ASP A 1 260 ? -2.252 8.491 -3.235 1.00 92.50 260 ASP A O 1
ATOM 1995 N N . SER A 1 261 ? -2.875 6.349 -3.414 1.00 92.81 261 SER A N 1
ATOM 1996 C CA . SER A 1 261 ? -1.522 5.837 -3.644 1.00 92.81 261 SER A CA 1
ATOM 1997 C C . SER A 1 261 ? -1.523 4.551 -4.461 1.00 92.81 261 SER A C 1
ATOM 1999 O O . SER A 1 261 ? -2.414 3.710 -4.329 1.00 92.81 261 SER A O 1
ATOM 2001 N N . ASN A 1 262 ? -0.466 4.345 -5.247 1.00 92.38 262 ASN A N 1
ATOM 2002 C CA . ASN A 1 262 ? -0.254 3.105 -5.989 1.00 92.38 262 ASN A CA 1
ATOM 2003 C C . ASN A 1 262 ? -0.213 1.870 -5.076 1.00 92.38 262 ASN A C 1
ATOM 2005 O O . ASN A 1 262 ? -0.764 0.835 -5.451 1.00 92.38 262 ASN A O 1
ATOM 2009 N N . VAL A 1 263 ? 0.340 2.000 -3.864 1.00 95.06 263 VAL A N 1
ATOM 2010 C CA . VAL A 1 263 ? 0.366 0.930 -2.849 1.00 95.06 263 VAL A CA 1
ATOM 2011 C C . VAL A 1 263 ? -1.053 0.516 -2.461 1.00 95.06 263 VAL A C 1
ATOM 2013 O O . VAL A 1 263 ? -1.370 -0.667 -2.402 1.00 95.06 263 VAL A O 1
ATOM 2016 N N . THR A 1 264 ? -1.940 1.493 -2.272 1.00 96.06 264 THR A N 1
ATOM 2017 C CA . THR A 1 264 ? -3.323 1.246 -1.833 1.00 96.06 264 THR A CA 1
ATOM 2018 C C . THR A 1 264 ? -4.167 0.609 -2.928 1.00 96.06 264 THR A C 1
ATOM 2020 O O . THR A 1 264 ? -4.968 -0.274 -2.642 1.00 96.06 264 THR A O 1
ATOM 2023 N N . SER A 1 265 ? -3.937 0.971 -4.193 1.00 95.00 265 SER A N 1
ATOM 2024 C CA . SER A 1 265 ? -4.555 0.271 -5.324 1.00 95.00 265 SER A CA 1
ATOM 2025 C C . SER A 1 265 ? -3.975 -1.122 -5.539 1.00 95.00 265 SER A C 1
ATOM 2027 O O . SER A 1 265 ? -4.726 -2.040 -5.833 1.00 95.00 265 SER A O 1
ATOM 2029 N N . ALA A 1 266 ? -2.669 -1.329 -5.339 1.00 96.38 266 ALA A N 1
ATOM 2030 C CA . ALA A 1 266 ? -2.108 -2.677 -5.395 1.00 96.38 266 ALA A CA 1
ATOM 2031 C C . ALA A 1 266 ? -2.746 -3.576 -4.323 1.00 96.38 266 ALA A C 1
ATOM 2033 O O . ALA A 1 266 ? -3.144 -4.698 -4.628 1.00 96.38 266 ALA A O 1
ATOM 2034 N N . ALA A 1 267 ? -2.930 -3.054 -3.107 1.00 98.06 267 ALA A N 1
ATOM 2035 C CA . ALA A 1 267 ? -3.640 -3.752 -2.042 1.00 98.06 267 ALA A CA 1
ATOM 2036 C C . ALA A 1 267 ? -5.111 -4.041 -2.402 1.00 98.06 267 ALA A C 1
ATOM 2038 O O . ALA A 1 267 ? -5.593 -5.155 -2.196 1.00 98.06 267 ALA A O 1
ATOM 2039 N N . SER A 1 268 ? -5.820 -3.065 -2.979 1.00 96.88 268 SER A N 1
ATOM 2040 C CA . SER A 1 268 ? -7.238 -3.203 -3.335 1.00 96.88 268 SER A CA 1
ATOM 2041 C C . SER A 1 268 ? -7.493 -4.142 -4.519 1.00 96.88 268 SER A C 1
ATOM 2043 O O . SER A 1 268 ? -8.576 -4.724 -4.594 1.00 96.88 268 SER A O 1
ATOM 2045 N N . TYR A 1 269 ? -6.513 -4.312 -5.412 1.00 96.94 269 TYR A N 1
ATOM 2046 C CA . TYR A 1 269 ? -6.526 -5.300 -6.496 1.00 96.94 269 TYR A CA 1
ATOM 2047 C C . TYR A 1 269 ? -6.119 -6.689 -5.999 1.00 96.94 269 TYR A C 1
ATOM 2049 O O . TYR A 1 269 ? -6.707 -7.689 -6.396 1.00 96.94 269 TYR A O 1
ATOM 2057 N N . ALA A 1 270 ? -5.170 -6.779 -5.066 1.00 98.06 270 ALA A N 1
ATOM 2058 C CA . ALA A 1 270 ? -4.837 -8.049 -4.425 1.00 98.06 270 ALA A CA 1
ATOM 2059 C C . ALA A 1 270 ? -5.999 -8.594 -3.572 1.00 98.06 270 ALA A C 1
ATOM 2061 O O . ALA A 1 270 ? -6.147 -9.809 -3.451 1.00 98.06 270 ALA A O 1
ATOM 2062 N N . ASN A 1 271 ? -6.848 -7.720 -3.018 1.00 98.19 271 ASN A N 1
ATOM 2063 C CA . ASN A 1 271 ? -8.059 -8.093 -2.292 1.00 98.19 271 ASN A CA 1
ATOM 2064 C C . ASN A 1 271 ? -9.236 -7.132 -2.597 1.00 98.19 271 ASN A C 1
ATOM 2066 O O . ASN A 1 271 ? -9.356 -6.074 -1.966 1.00 98.19 271 ASN A O 1
ATOM 2070 N N . PRO A 1 272 ? -10.175 -7.504 -3.489 1.00 97.31 272 PRO A N 1
ATOM 2071 C CA . PRO A 1 272 ? -11.336 -6.676 -3.811 1.00 97.31 272 PRO A CA 1
ATOM 2072 C C . PRO A 1 272 ? -12.358 -6.621 -2.665 1.00 97.31 272 PRO A C 1
ATOM 2074 O O . PRO A 1 272 ? -13.219 -5.752 -2.658 1.00 97.31 272 PRO A O 1
ATOM 2077 N N . LYS A 1 273 ? -12.250 -7.498 -1.656 1.00 97.19 273 LYS A N 1
ATOM 2078 C CA . LYS A 1 273 ? -13.095 -7.468 -0.449 1.00 97.19 273 LYS A CA 1
ATOM 2079 C C . LYS A 1 273 ? -12.564 -6.526 0.636 1.00 97.19 273 LYS A C 1
ATOM 2081 O O . LYS A 1 273 ? -13.235 -6.345 1.649 1.00 97.19 273 LYS A O 1
ATOM 2086 N N . LEU A 1 274 ? -11.372 -5.952 0.457 1.00 98.06 274 LEU A N 1
ATOM 2087 C CA . LEU A 1 274 ? -10.805 -4.962 1.374 1.00 98.06 274 LEU A CA 1
ATOM 2088 C C . LEU A 1 274 ? -11.709 -3.720 1.413 1.00 98.06 274 LEU A C 1
ATOM 2090 O O . LEU A 1 274 ? -11.930 -3.094 0.375 1.00 98.06 274 LEU A O 1
ATOM 2094 N N . GLU A 1 275 ? -12.234 -3.349 2.582 1.00 97.44 275 GLU A N 1
ATOM 2095 C CA . GLU A 1 275 ? -13.022 -2.115 2.710 1.00 97.44 275 GLU A CA 1
ATOM 2096 C C . GLU A 1 275 ? -12.089 -0.898 2.615 1.00 97.44 275 GLU A C 1
ATOM 2098 O O . GLU A 1 275 ? -11.253 -0.673 3.490 1.00 97.44 275 GLU A O 1
ATOM 2103 N N . MET A 1 276 ? -12.227 -0.115 1.545 1.00 97.12 276 MET A N 1
ATOM 2104 C CA . MET A 1 276 ? -11.399 1.064 1.287 1.00 97.12 276 MET A CA 1
ATOM 2105 C C . MET A 1 276 ? -12.023 2.286 1.969 1.00 97.12 276 MET A C 1
ATOM 2107 O O . MET A 1 276 ? -13.113 2.720 1.599 1.00 97.12 276 MET A O 1
ATOM 2111 N N . MET A 1 277 ? -11.351 2.837 2.979 1.00 96.88 277 MET A N 1
ATOM 2112 C CA . MET A 1 277 ? -11.803 4.017 3.715 1.00 96.88 277 MET A CA 1
ATOM 2113 C C . MET A 1 277 ? -10.847 5.180 3.464 1.00 96.88 277 MET A C 1
ATOM 2115 O O . MET A 1 277 ? -9.742 5.232 4.012 1.00 96.88 277 MET A O 1
ATOM 2119 N N . HIS A 1 278 ? -11.270 6.139 2.647 1.00 96.25 278 HIS A N 1
ATOM 2120 C CA . HIS A 1 278 ? -10.427 7.289 2.367 1.00 96.25 278 HIS A CA 1
ATOM 2121 C C . HIS A 1 278 ? -10.303 8.189 3.609 1.00 96.25 278 HIS A C 1
ATOM 2123 O O . HIS A 1 278 ? -11.294 8.536 4.254 1.00 96.25 278 HIS A O 1
ATOM 2129 N N . VAL A 1 279 ? -9.081 8.611 3.934 1.00 96.69 279 VAL A N 1
ATOM 2130 C CA . VAL A 1 279 ? -8.756 9.401 5.132 1.00 96.69 279 VAL A CA 1
ATOM 2131 C C . VAL A 1 279 ? -9.551 10.709 5.197 1.00 96.69 279 VAL A C 1
ATOM 2133 O O . VAL A 1 279 ? -10.064 11.066 6.250 1.00 96.69 279 VAL A O 1
ATOM 2136 N N . VAL A 1 280 ? -9.719 11.396 4.064 1.00 94.12 280 VAL A N 1
ATOM 2137 C CA . VAL A 1 280 ? -10.523 12.629 3.977 1.00 94.12 280 VAL A CA 1
ATOM 2138 C C . VAL A 1 280 ? -11.992 12.382 4.329 1.00 94.12 280 VAL A C 1
ATOM 2140 O O . VAL A 1 280 ? -12.567 13.173 5.067 1.00 94.12 280 VAL A O 1
ATOM 2143 N N . ASP A 1 281 ? -12.582 11.279 3.865 1.00 94.06 281 ASP A N 1
ATOM 2144 C CA . ASP A 1 281 ? -13.991 10.971 4.134 1.00 94.06 281 ASP A CA 1
ATOM 2145 C C . ASP A 1 281 ? -14.203 10.619 5.618 1.00 94.06 281 ASP A C 1
ATOM 2147 O O . ASP A 1 281 ? -15.228 10.957 6.203 1.00 94.06 281 ASP A O 1
ATOM 2151 N N . LEU A 1 282 ? -13.206 9.995 6.256 1.00 95.25 282 LEU A N 1
ATOM 2152 C CA . LEU A 1 282 ? -13.218 9.732 7.698 1.00 95.25 282 LEU A CA 1
ATOM 2153 C C . LEU A 1 282 ? -13.043 11.003 8.535 1.00 95.25 282 LEU A C 1
ATOM 2155 O O . LEU A 1 282 ? -13.548 11.053 9.654 1.00 95.25 282 LEU A O 1
ATOM 2159 N N . LEU A 1 283 ? -12.316 12.002 8.030 1.00 94.88 283 LEU A N 1
ATOM 2160 C CA . LEU A 1 283 ? -12.029 13.256 8.734 1.00 94.88 283 LEU A CA 1
ATOM 2161 C C . LEU A 1 283 ? -13.058 14.359 8.488 1.00 94.88 283 LEU A C 1
ATOM 2163 O O . LEU A 1 283 ? -13.101 15.312 9.268 1.00 94.88 283 LEU A O 1
ATOM 2167 N N . ALA A 1 284 ? -13.891 14.237 7.455 1.00 90.94 284 ALA A N 1
ATOM 2168 C CA . ALA A 1 284 ? -15.038 15.114 7.276 1.00 90.94 284 ALA A CA 1
ATOM 2169 C C . ALA A 1 284 ? -15.893 15.112 8.563 1.00 90.94 284 ALA A C 1
ATOM 2171 O O . ALA A 1 284 ? -16.129 14.065 9.172 1.00 90.94 284 ALA A O 1
ATOM 2172 N N . VAL A 1 285 ? -16.259 16.305 9.040 1.00 66.31 285 VAL A N 1
ATOM 2173 C CA . VAL A 1 285 ? -17.026 16.500 10.281 1.00 66.31 285 VAL A CA 1
ATOM 2174 C C . VAL A 1 285 ? -18.394 15.830 10.129 1.00 66.31 285 VAL A C 1
ATOM 2176 O O . VAL A 1 285 ? -19.041 16.055 9.113 1.00 66.31 285 VAL A O 1
ATOM 2179 N N . ASP A 1 286 ? -18.744 14.997 11.117 1.00 49.41 286 ASP A N 1
ATOM 2180 C CA . ASP A 1 286 ? -19.907 14.105 11.263 1.00 49.41 286 ASP A CA 1
ATOM 2181 C C . ASP A 1 286 ? -20.622 13.650 9.973 1.00 49.41 286 ASP A C 1
ATOM 2183 O O . ASP A 1 286 ? -21.284 14.454 9.311 1.00 49.41 286 ASP A O 1
ATOM 2187 N N . PRO A 1 287 ? -20.615 12.339 9.633 1.00 47.41 287 PRO A N 1
ATOM 2188 C CA . PRO A 1 287 ? -21.560 11.851 8.637 1.00 47.41 287 PRO A CA 1
ATOM 2189 C C . PRO A 1 287 ? -22.982 12.207 9.104 1.00 47.41 287 PRO A C 1
ATOM 2191 O O . PRO A 1 287 ? -23.253 12.109 10.308 1.00 47.41 287 PRO A O 1
ATOM 2194 N N . PRO A 1 288 ? -23.897 12.606 8.197 1.00 39.19 288 PRO A N 1
ATOM 2195 C CA . PRO A 1 288 ? -25.293 12.789 8.563 1.00 39.19 288 PRO A CA 1
ATOM 2196 C C . PRO A 1 288 ? -25.755 11.548 9.326 1.00 39.19 288 PRO A C 1
ATOM 2198 O O . PRO A 1 288 ? -25.431 10.416 8.947 1.00 39.19 288 PRO A O 1
ATOM 2201 N N . SER A 1 289 ? -26.424 11.799 10.450 1.00 39.47 289 SER A N 1
ATOM 2202 C CA . SER A 1 289 ? -26.913 10.801 11.393 1.00 39.47 289 SER A CA 1
ATOM 2203 C C . SER A 1 289 ? -27.433 9.557 10.676 1.00 39.47 289 SER A C 1
ATOM 2205 O O . SER A 1 289 ? -28.136 9.641 9.670 1.00 39.47 289 SER A O 1
ATOM 2207 N N . VAL A 1 290 ? -27.041 8.398 11.207 1.00 44.94 290 VAL A N 1
ATOM 2208 C CA . VAL A 1 290 ? -27.384 7.048 10.749 1.00 44.94 290 VAL A CA 1
ATOM 2209 C C . VAL A 1 290 ? -28.886 6.944 10.453 1.00 44.94 290 VAL A C 1
ATOM 2211 O O . VAL A 1 290 ? -29.692 6.659 11.330 1.00 44.94 290 VAL A O 1
ATOM 2214 N N . GLY A 1 291 ? -29.248 7.212 9.202 1.00 37.84 291 GLY A N 1
ATOM 2215 C CA . GLY A 1 291 ? -30.600 7.085 8.660 1.00 37.84 291 GLY A CA 1
ATOM 2216 C C . GLY A 1 291 ? -30.618 6.485 7.254 1.00 37.84 291 GLY A C 1
ATOM 2217 O O . GLY A 1 291 ? -31.684 6.193 6.729 1.00 37.84 291 GLY A O 1
ATOM 2218 N N . SER A 1 292 ? -29.450 6.241 6.654 1.00 37.44 292 SER A N 1
ATOM 2219 C CA . SER A 1 292 ? -29.336 5.535 5.381 1.00 37.44 292 SER A CA 1
ATOM 2220 C C . SER A 1 292 ? -28.459 4.308 5.572 1.00 37.44 292 SER A C 1
ATOM 2222 O O . SER A 1 292 ? -27.233 4.353 5.461 1.00 37.44 292 SER A O 1
ATOM 2224 N N . ALA A 1 293 ? -29.110 3.203 5.932 1.00 37.22 293 ALA A N 1
ATOM 2225 C CA . ALA A 1 293 ? -28.557 1.880 5.731 1.00 37.22 293 ALA A CA 1
ATOM 2226 C C . ALA A 1 293 ? -28.349 1.705 4.221 1.00 37.22 293 ALA A C 1
ATOM 2228 O O . ALA A 1 293 ? -29.272 1.348 3.491 1.00 37.22 293 ALA A O 1
ATOM 2229 N N . VAL A 1 294 ? -27.137 1.991 3.741 1.00 37.22 294 VAL A N 1
ATOM 2230 C CA . VAL A 1 294 ? -26.690 1.464 2.453 1.00 37.22 294 VAL A CA 1
ATOM 2231 C C . VAL A 1 294 ? -26.766 -0.047 2.595 1.00 37.22 294 VAL A C 1
ATOM 2233 O O . VAL A 1 294 ? -26.084 -0.635 3.437 1.00 37.22 294 VAL A O 1
ATOM 2236 N N . ALA A 1 295 ? -27.699 -0.621 1.844 1.00 34.19 295 ALA A N 1
ATOM 2237 C CA . ALA A 1 295 ? -28.066 -2.017 1.886 1.00 34.19 295 ALA A CA 1
ATOM 2238 C C . ALA A 1 295 ? -26.821 -2.906 1.917 1.00 34.19 295 ALA A C 1
ATOM 2240 O O . ALA A 1 295 ? -25.926 -2.799 1.075 1.00 34.19 295 ALA A O 1
ATOM 2241 N N . CYS A 1 296 ? -26.791 -3.788 2.914 1.00 31.92 296 CYS A N 1
ATOM 2242 C CA . CYS A 1 296 ? -25.940 -4.958 2.916 1.00 31.92 296 CYS A CA 1
ATOM 2243 C C . CYS A 1 296 ? -26.001 -5.640 1.546 1.00 31.92 296 CYS A C 1
ATOM 2245 O O . CYS A 1 296 ? -27.082 -5.911 1.022 1.00 31.92 296 CYS A O 1
ATOM 2247 N N . LEU A 1 297 ? -24.821 -5.950 1.010 1.00 33.34 297 LEU A N 1
ATOM 2248 C CA . LEU A 1 297 ? -24.644 -6.972 -0.013 1.00 33.34 297 LEU A CA 1
ATOM 2249 C C . LEU A 1 297 ? -25.459 -8.217 0.385 1.00 33.34 297 LEU A C 1
ATOM 2251 O O . LEU A 1 297 ? -25.269 -8.712 1.502 1.00 33.34 297 LEU A O 1
ATOM 2255 N N . PRO A 1 298 ? -26.351 -8.732 -0.477 1.00 31.53 298 PRO A N 1
ATOM 2256 C CA . PRO A 1 298 ? -27.043 -9.970 -0.183 1.00 31.53 298 PRO A CA 1
ATOM 2257 C C . PRO A 1 298 ? -26.048 -11.131 -0.230 1.00 31.53 298 PRO A C 1
ATOM 2259 O O . PRO A 1 298 ? -25.292 -11.307 -1.186 1.00 31.53 298 PRO A O 1
ATOM 2262 N N . SER A 1 299 ? -26.073 -11.948 0.816 1.00 38.22 299 SER A N 1
ATOM 2263 C CA . SER A 1 299 ? -25.559 -13.308 0.785 1.00 38.22 299 SER A CA 1
ATOM 2264 C C . SER A 1 299 ? -26.463 -14.147 -0.117 1.00 38.22 299 SER A C 1
ATOM 2266 O O . SER A 1 299 ? -27.527 -14.559 0.330 1.00 38.22 299 SER A O 1
ATOM 2268 N N . HIS A 1 300 ? -26.060 -14.417 -1.358 1.00 33.28 300 HIS A N 1
ATOM 2269 C CA . HIS A 1 300 ? -26.657 -15.499 -2.139 1.00 33.28 300 HIS A CA 1
ATOM 2270 C C . HIS A 1 300 ? -25.613 -16.219 -2.993 1.00 33.28 300 HIS A C 1
ATOM 2272 O O . HIS A 1 300 ? -24.962 -15.639 -3.860 1.00 33.28 300 HIS A O 1
ATOM 2278 N N . GLN A 1 301 ? -25.472 -17.513 -2.698 1.00 35.19 301 GLN A N 1
ATOM 2279 C CA . GLN A 1 301 ? -25.154 -18.532 -3.686 1.00 35.19 301 GLN A CA 1
ATOM 2280 C C . GLN A 1 301 ? -26.246 -18.566 -4.770 1.00 35.19 301 GLN A C 1
ATOM 2282 O O . GLN A 1 301 ? -27.403 -18.265 -4.489 1.00 35.19 301 GLN A O 1
ATOM 2287 N N . GLU A 1 302 ? -25.823 -19.046 -5.942 1.00 32.22 302 GLU A N 1
ATOM 2288 C CA . GLU A 1 302 ? -26.579 -19.530 -7.108 1.00 32.22 302 GLU A CA 1
ATOM 2289 C C . GLU A 1 302 ? -26.689 -18.601 -8.335 1.00 32.22 302 GLU A C 1
ATOM 2291 O O . GLU A 1 302 ? -27.439 -17.636 -8.387 1.00 32.22 302 GLU A O 1
ATOM 2296 N N . SER A 1 303 ? -25.940 -19.020 -9.369 1.00 39.75 303 SER A N 1
ATOM 2297 C CA . SER A 1 303 ? -26.313 -19.038 -10.789 1.00 39.75 303 SER A CA 1
ATOM 2298 C C . SER A 1 303 ? -26.741 -17.726 -11.465 1.00 39.75 303 SER A C 1
ATOM 2300 O O . SER A 1 303 ? -27.933 -17.483 -11.618 1.00 39.75 303 SER A O 1
ATOM 2302 N N . VAL A 1 304 ? -25.781 -17.015 -12.081 1.00 31.67 304 VAL A N 1
ATOM 2303 C CA . VAL A 1 304 ? -25.967 -16.409 -13.419 1.00 31.67 304 VAL A CA 1
ATOM 2304 C C . VAL A 1 304 ? -24.636 -16.424 -14.188 1.00 31.67 304 VAL A C 1
ATOM 2306 O O . VAL A 1 304 ? -23.751 -15.601 -13.965 1.00 31.67 304 VAL A O 1
ATOM 2309 N N . LEU A 1 305 ? -24.509 -17.362 -15.128 1.00 41.12 305 LEU A N 1
ATOM 2310 C CA . LEU A 1 305 ? -23.685 -17.196 -16.325 1.00 41.12 305 LEU A CA 1
ATOM 2311 C C . LEU A 1 305 ? -24.449 -16.261 -17.270 1.00 41.12 305 LEU A C 1
ATOM 2313 O O . LEU A 1 305 ? -25.466 -16.677 -17.815 1.00 41.12 305 LEU A O 1
ATOM 2317 N N . ALA A 1 306 ? -23.979 -15.029 -17.472 1.00 32.94 306 ALA A N 1
ATOM 2318 C CA . ALA A 1 306 ? -24.329 -14.221 -18.644 1.00 32.94 306 ALA A CA 1
ATOM 2319 C C . ALA A 1 306 ? -23.379 -13.019 -18.798 1.00 32.94 306 ALA A C 1
ATOM 2321 O O . ALA A 1 306 ? -23.443 -12.060 -18.037 1.00 32.94 306 ALA A O 1
ATOM 2322 N N . SER A 1 307 ? -22.509 -13.111 -19.809 1.00 37.72 307 SER A N 1
ATOM 2323 C CA . SER A 1 307 ? -21.940 -12.019 -20.621 1.00 37.72 307 SER A CA 1
ATOM 2324 C C . SER A 1 307 ? -21.542 -10.703 -19.926 1.00 37.72 307 SER A C 1
ATOM 2326 O O . SER A 1 307 ? -22.371 -9.823 -19.696 1.00 37.72 307 SER A O 1
ATOM 2328 N N . SER A 1 308 ? -20.232 -10.509 -19.732 1.00 36.88 308 SER A N 1
ATOM 2329 C CA . SER A 1 308 ? -19.641 -9.205 -19.401 1.00 36.88 308 SER A CA 1
ATOM 2330 C C . SER A 1 308 ? -19.770 -8.214 -20.581 1.00 36.88 308 SER A C 1
ATOM 2332 O O . SER A 1 308 ? -19.356 -8.556 -21.693 1.00 36.88 308 SER A O 1
ATOM 2334 N N . PRO A 1 309 ? -20.275 -6.976 -20.382 1.00 35.25 309 PRO A N 1
ATOM 2335 C CA . PRO A 1 309 ? -20.381 -5.961 -21.437 1.00 35.25 309 PRO A CA 1
ATOM 2336 C C . PRO A 1 309 ? -19.043 -5.282 -21.793 1.00 35.25 309 PRO A C 1
ATOM 2338 O O . PRO A 1 309 ? -18.990 -4.471 -22.721 1.00 35.25 309 PRO A O 1
ATOM 2341 N N . LEU A 1 310 ? -17.946 -5.599 -21.096 1.00 40.09 310 LEU A N 1
ATOM 2342 C CA . LEU A 1 310 ? -16.649 -4.934 -21.287 1.00 40.09 310 LEU A CA 1
ATOM 2343 C C . LEU A 1 310 ? -15.962 -5.282 -22.618 1.00 40.09 310 LEU A C 1
ATOM 2345 O O . LEU A 1 310 ? -15.210 -4.460 -23.142 1.00 40.09 310 LEU A O 1
ATOM 2349 N N . ALA A 1 311 ? -16.292 -6.422 -23.234 1.00 35.62 311 ALA A N 1
ATOM 2350 C CA . ALA A 1 311 ? -15.776 -6.772 -24.560 1.00 35.62 311 ALA A CA 1
ATOM 2351 C C . ALA A 1 311 ? -16.354 -5.881 -25.683 1.00 35.62 311 ALA A C 1
ATOM 2353 O O . ALA A 1 311 ? -15.683 -5.633 -26.682 1.00 35.62 311 ALA A O 1
ATOM 2354 N N . SER A 1 312 ? -17.567 -5.335 -25.514 1.00 35.66 312 SER A N 1
ATOM 2355 C CA . SER A 1 312 ? -18.215 -4.503 -26.542 1.00 35.66 312 SER A CA 1
ATOM 2356 C C . SER A 1 312 ? -17.798 -3.027 -26.486 1.00 35.66 312 SER A C 1
ATOM 2358 O O . SER A 1 312 ? -17.891 -2.333 -27.498 1.00 35.66 312 SER A O 1
ATOM 2360 N N . ALA A 1 313 ? -17.332 -2.530 -25.336 1.00 34.28 313 ALA A N 1
ATOM 2361 C CA . ALA A 1 313 ? -16.915 -1.133 -25.188 1.00 34.28 313 ALA A CA 1
ATOM 2362 C C . ALA A 1 313 ? -15.490 -0.882 -25.720 1.00 34.28 313 ALA A C 1
ATOM 2364 O O . ALA A 1 313 ? -15.226 0.176 -26.293 1.00 34.28 313 ALA A O 1
ATOM 2365 N N . ALA A 1 314 ? -14.593 -1.870 -25.611 1.00 35.16 314 ALA A N 1
ATOM 2366 C CA . ALA A 1 314 ? -13.226 -1.769 -26.130 1.00 35.16 314 ALA A CA 1
ATOM 2367 C C . ALA A 1 314 ? -13.175 -1.674 -27.669 1.00 35.16 314 ALA A C 1
ATOM 2369 O O . ALA A 1 314 ? -12.318 -0.983 -28.215 1.00 35.16 314 ALA A O 1
ATOM 2370 N N . ALA A 1 315 ? -14.136 -2.287 -28.371 1.00 33.00 315 ALA A N 1
ATOM 2371 C CA . ALA A 1 315 ? -14.244 -2.197 -29.828 1.00 33.00 315 ALA A CA 1
ATOM 2372 C C . ALA A 1 315 ? -14.842 -0.860 -30.318 1.00 33.00 315 ALA A C 1
ATOM 2374 O O . ALA A 1 315 ? -14.520 -0.407 -31.414 1.00 33.00 315 ALA A O 1
ATOM 2375 N N . ALA A 1 316 ? -15.677 -0.194 -29.511 1.00 31.58 316 ALA A N 1
ATOM 2376 C CA . ALA A 1 316 ? -16.363 1.040 -29.908 1.00 31.58 316 ALA A CA 1
ATOM 2377 C C . ALA A 1 316 ? -15.523 2.317 -29.700 1.00 31.58 316 ALA A C 1
ATOM 2379 O O . ALA A 1 316 ? -15.716 3.295 -30.416 1.00 31.58 316 ALA A O 1
ATOM 2380 N N . VAL A 1 317 ? -14.557 2.316 -28.773 1.00 33.62 317 VAL A N 1
ATOM 2381 C CA . VAL A 1 317 ? -13.669 3.475 -28.522 1.00 33.62 317 VAL A CA 1
ATOM 2382 C C . VAL A 1 317 ? -12.467 3.516 -29.483 1.00 33.62 317 VAL A C 1
ATOM 2384 O O . VAL A 1 317 ? -11.855 4.566 -29.667 1.00 33.62 317 VAL A O 1
ATOM 2387 N N . ALA A 1 318 ? -12.174 2.419 -30.191 1.00 33.50 318 ALA A N 1
ATOM 2388 C CA . ALA A 1 318 ? -11.143 2.382 -31.233 1.00 33.50 318 ALA A CA 1
ATOM 2389 C C . ALA A 1 318 ? -11.547 3.108 -32.537 1.00 33.50 318 ALA A C 1
ATOM 2391 O O . ALA A 1 318 ? -10.711 3.318 -33.414 1.00 33.50 318 ALA A O 1
ATOM 2392 N N . ALA A 1 319 ? -12.803 3.546 -32.666 1.00 33.78 319 ALA A N 1
ATOM 2393 C CA . ALA A 1 319 ? -13.283 4.301 -33.815 1.00 33.78 319 ALA A CA 1
ATOM 2394 C C . ALA A 1 319 ? -13.863 5.649 -33.362 1.00 33.78 319 ALA A C 1
ATOM 2396 O O . ALA A 1 319 ? -14.998 5.722 -32.906 1.00 33.78 319 ALA A O 1
ATOM 2397 N N . ARG A 1 320 ? -13.100 6.725 -33.609 1.00 35.50 320 ARG A N 1
ATOM 2398 C CA . ARG A 1 320 ? -13.439 8.157 -33.439 1.00 35.50 320 ARG A CA 1
ATOM 2399 C C . ARG A 1 320 ? -13.139 8.747 -32.056 1.00 35.50 320 ARG A C 1
ATOM 2401 O O . ARG A 1 320 ? -13.974 8.735 -31.160 1.00 35.50 320 ARG A O 1
ATOM 2408 N N . SER A 1 321 ? -12.003 9.438 -31.955 1.00 30.14 321 SER A N 1
ATOM 2409 C CA . SER A 1 321 ? -11.943 10.902 -31.764 1.00 30.14 321 SER A CA 1
ATOM 2410 C C . SER A 1 321 ? -10.507 11.323 -31.457 1.00 30.14 321 SER A C 1
ATOM 2412 O O . SER A 1 321 ? -9.933 10.928 -30.447 1.00 30.14 321 SER A O 1
ATOM 2414 N N . ALA A 1 322 ? -9.933 12.160 -32.321 1.00 31.27 322 ALA A N 1
ATOM 2415 C CA . ALA A 1 322 ? -8.701 12.877 -32.030 1.00 31.27 322 ALA A CA 1
ATOM 2416 C C . ALA A 1 322 ? -8.998 13.956 -30.977 1.00 31.27 322 ALA A C 1
ATOM 2418 O O . ALA A 1 322 ? -9.418 15.066 -31.302 1.00 31.27 322 ALA A O 1
ATOM 2419 N N . VAL A 1 323 ? -8.816 13.617 -29.702 1.00 28.52 323 VAL A N 1
ATOM 2420 C CA . VAL A 1 323 ? -8.806 14.594 -28.611 1.00 28.52 323 VAL A CA 1
ATOM 2421 C C . VAL A 1 323 ? -7.425 15.246 -28.596 1.00 28.52 323 VAL A C 1
ATOM 2423 O O . VAL A 1 323 ? -6.429 14.599 -28.281 1.00 28.52 323 VAL A O 1
ATOM 2426 N N . ARG A 1 324 ? -7.342 16.530 -28.960 1.00 26.61 324 ARG A N 1
ATOM 2427 C CA . ARG A 1 324 ? -6.125 17.326 -28.745 1.00 26.61 324 ARG A CA 1
ATOM 2428 C C . ARG A 1 324 ? -6.016 17.662 -27.257 1.00 26.61 324 ARG A C 1
ATOM 2430 O O . ARG A 1 324 ? -6.855 18.389 -26.730 1.00 26.61 324 ARG A O 1
ATOM 2437 N N . LEU A 1 325 ? -4.991 17.130 -26.597 1.00 27.05 325 LEU A N 1
ATOM 2438 C CA . LEU A 1 325 ? -4.629 17.491 -25.225 1.00 27.05 325 LEU A CA 1
ATOM 2439 C C . LEU A 1 325 ? -3.941 18.878 -25.185 1.00 27.05 325 LEU A C 1
ATOM 2441 O O . LEU A 1 325 ? -3.314 19.270 -26.173 1.00 27.05 325 LEU A O 1
ATOM 2445 N N . PRO A 1 326 ? -4.035 19.634 -24.071 1.00 25.41 326 PRO A N 1
ATOM 2446 C CA . PRO A 1 326 ? -3.347 20.918 -23.908 1.00 25.41 326 PRO A CA 1
ATOM 2447 C C . PRO A 1 326 ? -1.816 20.771 -23.909 1.00 25.41 326 PRO A C 1
ATOM 2449 O O . PRO A 1 326 ? -1.272 19.860 -23.288 1.00 25.41 326 PRO A O 1
ATOM 2452 N N . ALA A 1 327 ? -1.115 21.723 -24.532 1.00 28.31 327 ALA A N 1
ATOM 2453 C CA . ALA A 1 327 ? 0.338 21.710 -24.758 1.00 28.31 327 ALA A CA 1
ATOM 2454 C C . ALA A 1 327 ? 1.231 21.736 -23.493 1.00 28.31 327 ALA A C 1
ATOM 2456 O O . ALA A 1 327 ? 2.441 21.589 -23.605 1.00 28.31 327 ALA A O 1
ATOM 2457 N N . TRP A 1 328 ? 0.667 21.902 -22.294 1.00 31.80 328 TRP A N 1
ATOM 2458 C CA . TRP A 1 328 ? 1.409 21.909 -21.023 1.00 31.80 328 TRP A CA 1
ATOM 2459 C C . TRP A 1 328 ? 1.381 20.558 -20.285 1.00 31.80 328 TRP A C 1
ATOM 2461 O O . TRP A 1 328 ? 1.912 20.453 -19.184 1.00 31.80 328 TRP A O 1
ATOM 2471 N N . TYR A 1 329 ? 0.789 19.518 -20.888 1.00 31.33 329 TYR A N 1
ATOM 2472 C CA . TYR A 1 329 ? 0.771 18.142 -20.369 1.00 31.33 329 TYR A CA 1
ATOM 2473 C C . TYR A 1 329 ? 1.794 17.229 -21.073 1.00 31.33 329 TYR A C 1
ATOM 2475 O O . TYR A 1 329 ? 1.587 16.028 -21.220 1.00 31.33 329 TYR A O 1
ATOM 2483 N N . VAL A 1 330 ? 2.900 17.810 -21.540 1.00 27.81 330 VAL A N 1
ATOM 2484 C CA . VAL A 1 330 ? 4.085 17.068 -21.978 1.00 27.81 330 VAL A CA 1
ATOM 2485 C C . VAL A 1 330 ? 4.974 16.914 -20.747 1.00 27.81 330 VAL A C 1
ATOM 2487 O O . VAL A 1 330 ? 5.461 17.912 -20.216 1.00 27.81 330 VAL A O 1
ATOM 2490 N N . GLN A 1 331 ? 5.158 15.682 -20.258 1.00 31.06 331 GLN A N 1
ATOM 2491 C CA . GLN A 1 331 ? 6.238 15.404 -19.309 1.00 31.06 331 GLN A CA 1
ATOM 2492 C C . GLN A 1 331 ? 7.560 15.863 -19.945 1.00 31.06 331 GLN A C 1
ATOM 2494 O O . GLN A 1 331 ? 7.802 15.525 -21.106 1.00 31.06 331 GLN A O 1
ATOM 2499 N N . PRO A 1 332 ? 8.417 16.633 -19.253 1.00 30.05 332 PRO A N 1
ATOM 2500 C CA . PRO A 1 332 ? 9.711 17.000 -19.805 1.00 30.05 332 PRO A CA 1
ATOM 2501 C C . PRO A 1 332 ? 10.572 15.747 -20.030 1.00 30.05 332 PRO A C 1
ATOM 2503 O O . PRO A 1 332 ? 11.129 15.190 -19.093 1.00 30.05 332 PRO A O 1
ATOM 2506 N N . GLY A 1 333 ? 10.663 15.336 -21.296 1.00 31.09 333 GLY A N 1
ATOM 2507 C CA . GLY A 1 333 ? 11.849 14.766 -21.930 1.00 31.09 333 GLY A CA 1
ATOM 2508 C C . GLY A 1 333 ? 12.336 13.395 -21.461 1.00 31.09 333 GLY A C 1
ATOM 2509 O O . GLY A 1 333 ? 13.305 13.310 -20.717 1.00 31.09 333 GLY A O 1
ATOM 2510 N N . TYR A 1 334 ? 11.811 12.333 -22.073 1.00 33.81 334 TYR A N 1
ATOM 2511 C CA . TYR A 1 334 ? 12.628 11.180 -22.469 1.00 33.81 334 TYR A CA 1
ATOM 2512 C C . TYR A 1 334 ? 12.922 11.337 -23.971 1.00 33.81 334 TYR A C 1
ATOM 2514 O O . TYR A 1 334 ? 12.296 10.716 -24.824 1.00 33.81 334 TYR A O 1
ATOM 2522 N N . MET A 1 335 ? 13.813 12.271 -24.323 1.00 29.38 335 MET A N 1
ATOM 2523 C CA . MET A 1 335 ? 14.373 12.298 -25.677 1.00 29.38 335 MET A CA 1
ATOM 2524 C C . MET A 1 335 ? 15.362 11.140 -25.751 1.00 29.38 335 MET A C 1
ATOM 2526 O O . MET A 1 335 ? 16.398 11.160 -25.088 1.00 29.38 335 MET A O 1
ATOM 2530 N N . ALA A 1 336 ? 15.002 10.109 -26.515 1.00 35.47 336 ALA A N 1
ATOM 2531 C CA . ALA A 1 336 ? 15.931 9.075 -26.930 1.00 35.47 336 ALA A CA 1
ATOM 2532 C C . ALA A 1 336 ? 17.156 9.764 -27.545 1.00 35.47 336 ALA A C 1
ATOM 2534 O O . ALA A 1 336 ? 17.029 10.488 -28.530 1.00 35.47 336 ALA A O 1
ATOM 2535 N N . GLY A 1 337 ? 18.321 9.585 -26.924 1.00 32.28 337 GLY A N 1
ATOM 2536 C CA . GLY A 1 337 ? 19.579 10.013 -27.514 1.00 32.28 337 GLY A CA 1
ATOM 2537 C C . GLY A 1 337 ? 19.747 9.316 -28.858 1.00 32.28 337 GLY A C 1
ATOM 2538 O O . GLY A 1 337 ? 19.785 8.084 -28.918 1.00 32.28 337 GLY A O 1
ATOM 2539 N N . GLU A 1 338 ? 19.819 10.110 -29.922 1.00 33.62 338 GLU A N 1
ATOM 2540 C CA . GLU A 1 338 ? 20.331 9.672 -31.212 1.00 33.62 338 GLU A CA 1
ATOM 2541 C C . GLU A 1 338 ? 21.724 9.076 -30.981 1.00 33.62 338 GLU A C 1
ATOM 2543 O O . GLU A 1 338 ? 22.638 9.726 -30.469 1.00 33.62 338 GLU A O 1
ATOM 2548 N N . ARG A 1 339 ? 21.867 7.786 -31.295 1.00 39.16 339 ARG A N 1
ATOM 2549 C CA . ARG A 1 339 ? 23.178 7.181 -31.505 1.00 39.16 339 ARG A CA 1
ATOM 2550 C C . ARG A 1 339 ? 23.658 7.667 -32.863 1.00 39.16 339 ARG A C 1
ATOM 2552 O O . ARG A 1 339 ? 23.289 7.076 -33.874 1.00 39.16 339 ARG A O 1
ATOM 2559 N N . ASP A 1 340 ? 24.485 8.700 -32.873 1.00 39.31 340 ASP A N 1
ATOM 2560 C CA . ASP A 1 340 ? 25.317 8.972 -34.037 1.00 39.31 340 ASP A CA 1
ATOM 2561 C C . ASP A 1 340 ? 26.404 7.897 -34.116 1.00 39.31 340 ASP A C 1
ATOM 2563 O O . ASP A 1 340 ? 27.278 7.776 -33.255 1.00 39.31 340 ASP A O 1
ATOM 2567 N N . GLY A 1 341 ? 26.286 7.064 -35.148 1.00 43.03 341 GLY A N 1
ATOM 2568 C CA . GLY A 1 341 ? 27.395 6.308 -35.701 1.00 43.03 341 GLY A CA 1
ATOM 2569 C C . GLY A 1 341 ? 28.124 7.180 -36.718 1.00 43.03 341 GLY A C 1
ATOM 2570 O O . GLY A 1 341 ? 27.524 7.604 -37.705 1.00 43.03 341 GLY A O 1
ATOM 2571 N N . GLY A 1 342 ? 29.410 7.410 -36.467 1.00 39.34 342 GLY A N 1
ATOM 2572 C CA . GLY A 1 342 ? 30.363 8.099 -37.334 1.00 39.34 342 GLY A CA 1
ATOM 2573 C C . GLY A 1 342 ? 31.737 8.100 -36.694 1.00 39.34 342 GLY A C 1
ATOM 2574 O O . GLY A 1 342 ? 31.857 8.710 -35.611 1.00 39.34 342 GLY A O 1
#

Radius of gyration: 21.6 Å; chains: 1; bounding box: 61×48×64 Å